Protein AF-A0A7W9JKR6-F1 (afdb_monomer)

Sequence (180 aa):
MDTPARLRGEVADRYAALALPSWPDPHADRAPSESEYERVSDPQRYRIVAARARLWAEVLAEAGAAVAEVPLETVTPDGETAPGQTVLVHRALRVDPPAGVDGAAPLWLVESLTPAGPETLPLLHLSAGRVEDLRARFPFCGCDACDDGSDRLLDELDDAITRVIADTESTAHRLWFGER

InterPro domains:
  IPR045773 Protein of unknown function DUF6226 [PF19736] (17-167)

Mean predicted aligned error: 5.89 Å

Secondary structure (DSSP, 8-state):
--HHHHHHHHHHHHHHHTT------TTTTSPPPHHHHT--S-GGGGHHHHHHHHHHHHHHHHTT-EEEE---SEE--BSTTS-S--EEEEEEEEEEPPTT--SPPPEEEEEEEEEETTEEEEEEEEEESSTTBEEEEESS--SGGG---HHHHHHHHHHHHHHHHH--TTTS---TT---

Foldseek 3Di:
DDPLVVLLVQLVVVLVVVVQDWDAFPAPPHADDPVQLVAQPCLPSLVSLVVSVVSSLVSQVVVAWDKDKDPDQWEQADDDLDHGDIFGFPTKMWTHFHPPDPQAWIWIWTWGWDDHDVGTHIKTFIATRDPNRTQDMPPSGNTRSSGRIDVVRSVVSSVSVSCNQCDRPDPDDDRSDRDD

pLDDT: mean 88.29, std 15.68, range [31.56, 98.75]

Structure (mmCIF, N/CA/C/O backbone):
data_AF-A0A7W9JKR6-F1
#
_entry.id   AF-A0A7W9JKR6-F1
#
loop_
_atom_site.group_PDB
_atom_site.id
_atom_site.type_symbol
_atom_site.label_atom_id
_atom_site.label_alt_id
_atom_site.label_comp_id
_atom_site.label_asym_id
_atom_site.label_entity_id
_atom_site.label_seq_id
_atom_site.pdbx_PDB_ins_code
_atom_site.Cartn_x
_atom_site.Cartn_y
_atom_site.Cartn_z
_atom_site.occupancy
_atom_site.B_iso_or_equiv
_atom_site.auth_seq_id
_atom_site.auth_comp_id
_atom_site.auth_asym_id
_atom_site.auth_atom_id
_atom_site.pdbx_PDB_model_num
ATOM 1 N N . MET A 1 1 ? -10.275 -21.469 10.334 1.00 47.56 1 MET A N 1
ATOM 2 C CA . MET A 1 1 ? -9.410 -20.760 9.370 1.00 47.56 1 MET A CA 1
ATOM 3 C C . MET A 1 1 ? -8.961 -19.506 10.081 1.00 47.56 1 MET A C 1
ATOM 5 O O . MET A 1 1 ? -9.832 -18.796 10.567 1.00 47.56 1 MET A O 1
ATOM 9 N N . ASP A 1 2 ? -7.655 -19.336 10.264 1.00 60.97 2 ASP A N 1
ATOM 10 C CA . ASP A 1 2 ? -7.101 -18.256 11.084 1.00 60.97 2 ASP A CA 1
ATOM 11 C C . ASP A 1 2 ? -7.501 -16.881 10.520 1.00 60.97 2 ASP A C 1
ATOM 13 O O . ASP A 1 2 ? -7.575 -16.705 9.297 1.00 60.97 2 ASP A O 1
ATOM 17 N N . THR A 1 3 ? -7.818 -15.923 11.393 1.00 80.31 3 THR A N 1
ATOM 18 C CA . THR A 1 3 ? -8.375 -14.623 10.990 1.00 80.31 3 THR A CA 1
ATOM 19 C C . THR A 1 3 ? -7.470 -13.865 10.011 1.00 80.31 3 THR A C 1
ATOM 21 O O . THR A 1 3 ? -8.001 -13.367 9.016 1.00 80.31 3 THR A O 1
ATOM 24 N N . PRO A 1 4 ? -6.132 -13.827 10.182 1.00 82.69 4 PRO A N 1
ATOM 25 C CA . PRO A 1 4 ? -5.241 -13.177 9.223 1.00 82.69 4 PRO A CA 1
ATOM 26 C C . PRO A 1 4 ? -5.283 -13.804 7.824 1.00 82.69 4 PRO A C 1
ATOM 28 O O . PRO A 1 4 ? -5.323 -13.085 6.829 1.00 82.69 4 PRO A O 1
ATOM 31 N N . ALA A 1 5 ? -5.372 -15.136 7.729 1.00 86.62 5 ALA A N 1
ATOM 32 C CA . ALA A 1 5 ? -5.473 -15.827 6.442 1.00 86.62 5 ALA A CA 1
ATOM 33 C C . ALA A 1 5 ? -6.781 -15.488 5.709 1.00 86.62 5 ALA A C 1
ATOM 35 O O . ALA A 1 5 ? -6.784 -15.304 4.492 1.00 86.62 5 ALA A O 1
ATOM 36 N N . ARG A 1 6 ? -7.892 -15.349 6.448 1.00 91.75 6 ARG A N 1
ATOM 37 C CA . ARG A 1 6 ? -9.174 -14.903 5.881 1.00 91.75 6 ARG A CA 1
ATOM 38 C C . ARG A 1 6 ? -9.087 -13.474 5.340 1.00 91.75 6 ARG A C 1
ATOM 40 O O . ARG A 1 6 ? -9.578 -13.223 4.246 1.00 91.75 6 ARG A O 1
ATOM 47 N N . LEU A 1 7 ? -8.489 -12.552 6.099 1.00 94.75 7 LEU A N 1
ATOM 48 C CA . LEU A 1 7 ? -8.340 -11.153 5.681 1.00 94.75 7 LEU A CA 1
ATOM 49 C C . LEU A 1 7 ? -7.458 -11.045 4.434 1.00 94.75 7 LEU A C 1
ATOM 51 O O . LEU A 1 7 ? -7.841 -10.377 3.481 1.00 94.75 7 LEU A O 1
ATOM 55 N N . ARG A 1 8 ? -6.335 -11.774 4.396 1.00 95.81 8 ARG A N 1
ATOM 56 C CA . ARG A 1 8 ? -5.467 -11.832 3.213 1.00 95.81 8 ARG A CA 1
ATOM 57 C C . ARG A 1 8 ? -6.202 -12.355 1.979 1.00 95.81 8 ARG A C 1
ATOM 59 O O . ARG A 1 8 ? -6.040 -11.787 0.905 1.00 95.81 8 ARG A O 1
ATOM 66 N N . GLY A 1 9 ? -7.019 -13.400 2.130 1.00 96.81 9 GLY A N 1
ATOM 67 C CA . GLY A 1 9 ? -7.849 -13.926 1.040 1.00 96.81 9 GLY A CA 1
ATOM 68 C C . GLY A 1 9 ? -8.820 -12.882 0.484 1.00 96.81 9 GLY A C 1
ATOM 69 O O . GLY A 1 9 ? -8.866 -12.670 -0.721 1.00 96.81 9 GLY A O 1
ATOM 70 N N . GLU A 1 10 ? -9.515 -12.153 1.359 1.00 97.81 10 GLU A N 1
ATOM 71 C CA . GLU A 1 10 ? -10.427 -11.075 0.950 1.00 97.81 10 GLU A CA 1
ATOM 72 C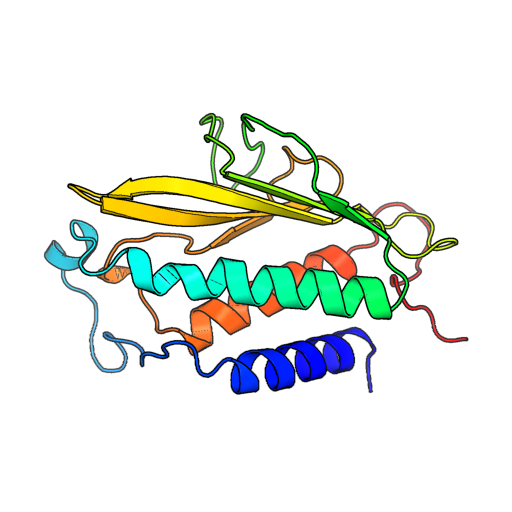 C . GLU A 1 10 ? -9.693 -9.951 0.196 1.00 97.81 10 GLU A C 1
ATOM 74 O O . GLU A 1 10 ? -10.154 -9.486 -0.847 1.00 97.81 10 GLU A O 1
ATOM 79 N N . VAL A 1 11 ? -8.522 -9.529 0.688 1.00 98.50 11 VAL A N 1
ATOM 80 C CA . VAL A 1 11 ? -7.690 -8.538 -0.012 1.00 98.50 11 VAL A CA 1
ATOM 81 C C . VAL A 1 11 ? -7.249 -9.077 -1.377 1.00 98.50 11 VAL A C 1
ATOM 83 O O . VAL A 1 11 ? -7.269 -8.333 -2.359 1.00 98.50 11 VAL A O 1
ATOM 86 N N . ALA A 1 12 ? -6.889 -10.363 -1.464 1.00 98.00 12 ALA A N 1
ATOM 87 C CA . ALA A 1 12 ? -6.514 -11.014 -2.714 1.00 98.00 12 ALA A CA 1
ATOM 88 C C . ALA A 1 12 ? -7.632 -10.977 -3.756 1.00 98.00 12 ALA A C 1
ATOM 90 O O . ALA A 1 12 ? -7.390 -10.529 -4.879 1.00 98.00 12 ALA A O 1
ATOM 91 N N . ASP A 1 13 ? -8.845 -11.351 -3.361 1.00 98.19 13 ASP A N 1
ATOM 92 C CA . ASP A 1 13 ? -10.010 -11.368 -4.241 1.00 98.19 13 ASP A CA 1
ATOM 93 C C . ASP A 1 13 ? -10.365 -9.956 -4.735 1.00 98.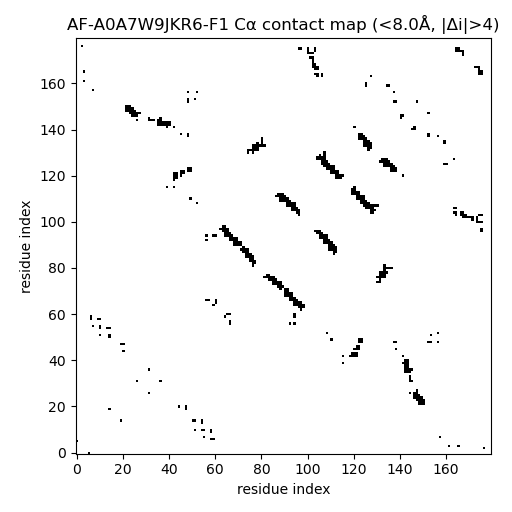19 13 ASP A C 1
ATOM 95 O O . ASP A 1 13 ? -10.575 -9.739 -5.933 1.00 98.19 13 ASP A O 1
ATOM 99 N N . ARG A 1 14 ? -10.354 -8.958 -3.839 1.00 98.50 14 ARG A N 1
ATOM 100 C CA . ARG A 1 14 ? -10.619 -7.555 -4.209 1.00 98.50 14 ARG A CA 1
ATOM 101 C C . ARG A 1 14 ? -9.562 -6.988 -5.137 1.00 98.50 14 ARG A C 1
ATOM 103 O O . ARG A 1 14 ? -9.889 -6.303 -6.102 1.00 98.50 14 ARG A O 1
ATOM 110 N N . TYR A 1 15 ? -8.295 -7.268 -4.860 1.00 98.38 15 TYR A N 1
ATOM 111 C CA . TYR A 1 15 ? -7.196 -6.791 -5.685 1.00 98.38 15 TYR A CA 1
ATOM 112 C C . TYR A 1 15 ? -7.235 -7.412 -7.085 1.00 98.38 15 TYR A C 1
ATOM 114 O O . TYR A 1 15 ? -7.047 -6.699 -8.069 1.00 98.38 15 TYR A O 1
ATOM 122 N N . ALA A 1 16 ? -7.540 -8.710 -7.192 1.00 97.44 16 ALA A N 1
ATOM 123 C CA . ALA A 1 16 ? -7.709 -9.378 -8.480 1.00 97.44 16 ALA A CA 1
ATOM 124 C C . ALA A 1 16 ? -8.812 -8.712 -9.324 1.00 97.44 16 ALA A C 1
ATOM 126 O O . ALA A 1 16 ? -8.650 -8.538 -10.533 1.00 97.44 16 ALA A O 1
ATOM 127 N N . ALA A 1 17 ? -9.897 -8.256 -8.688 1.00 97.75 17 ALA A N 1
ATOM 128 C CA . ALA A 1 17 ? -10.981 -7.540 -9.360 1.00 97.75 17 ALA A CA 1
ATOM 129 C C . ALA A 1 17 ? -10.577 -6.157 -9.913 1.00 97.75 17 ALA A C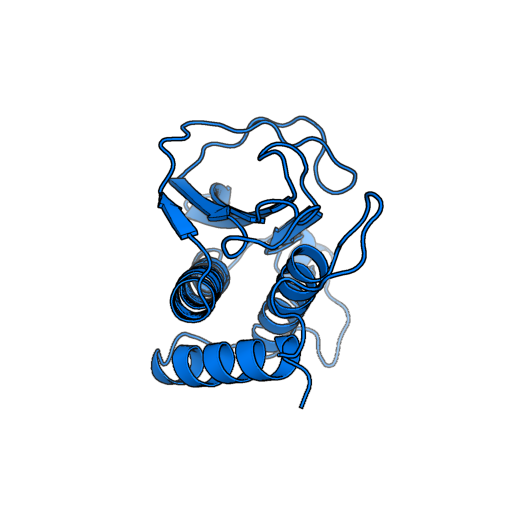 1
ATOM 131 O O . ALA A 1 17 ? -11.235 -5.660 -10.827 1.00 97.75 17 ALA A O 1
ATOM 132 N N . LEU A 1 18 ? -9.497 -5.542 -9.410 1.00 97.00 18 LEU A N 1
ATOM 133 C CA . LEU A 1 18 ? -8.988 -4.270 -9.937 1.00 97.00 18 LEU A CA 1
ATOM 134 C C . LEU A 1 18 ? -8.282 -4.420 -11.292 1.00 97.00 18 LEU A C 1
ATOM 136 O O . LEU A 1 18 ? -8.067 -3.412 -11.964 1.00 97.00 18 LEU A O 1
ATOM 140 N N . ALA A 1 19 ? -7.910 -5.647 -11.683 1.00 95.31 19 ALA A N 1
ATOM 141 C CA . ALA A 1 19 ? -7.198 -5.943 -12.929 1.00 95.31 19 ALA A CA 1
ATOM 142 C C . ALA A 1 19 ? -5.964 -5.039 -13.157 1.00 95.31 19 ALA A C 1
ATOM 144 O O . ALA A 1 19 ? -5.700 -4.581 -14.271 1.00 95.31 19 ALA A O 1
ATOM 145 N N . LEU A 1 20 ? -5.225 -4.753 -12.078 1.00 96.19 20 LEU A N 1
ATOM 146 C CA . LEU A 1 20 ? -3.985 -3.982 -12.137 1.00 96.19 20 LEU A CA 1
ATOM 147 C C . LEU A 1 20 ? -2.861 -4.786 -12.814 1.00 96.19 20 LEU A C 1
ATOM 149 O O . LEU A 1 20 ? -2.933 -6.016 -12.861 1.00 96.19 20 LEU A O 1
ATOM 153 N N . PRO A 1 21 ? -1.813 -4.112 -13.329 1.00 94.25 21 PRO A N 1
ATOM 154 C CA . PRO A 1 21 ? -0.678 -4.791 -13.940 1.00 94.25 21 PRO A CA 1
ATOM 155 C C . PRO A 1 21 ? -0.054 -5.849 -13.023 1.00 94.25 21 PRO A C 1
ATOM 157 O O . PRO A 1 21 ? 0.103 -5.636 -11.822 1.00 94.25 21 PRO A O 1
ATOM 160 N N . SER A 1 22 ? 0.341 -6.963 -13.630 1.00 96.00 22 SER A N 1
ATOM 161 C CA . SER A 1 22 ? 1.121 -8.043 -13.028 1.00 96.00 22 SER A CA 1
ATOM 162 C C . SER A 1 22 ? 2.256 -8.389 -13.988 1.00 96.00 22 SER A C 1
ATOM 164 O O . SER A 1 22 ? 2.093 -8.284 -15.210 1.00 96.00 22 SER A O 1
ATOM 166 N N . TRP A 1 23 ? 3.418 -8.741 -13.446 1.00 97.50 23 TRP A N 1
ATOM 167 C CA . TRP A 1 23 ? 4.586 -9.132 -14.228 1.00 97.50 23 TR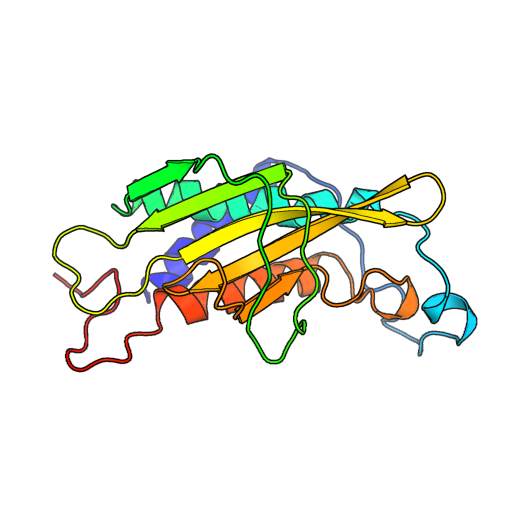P A CA 1
ATOM 168 C C . TRP A 1 23 ? 5.324 -10.289 -13.547 1.00 97.50 23 TRP A C 1
ATOM 170 O O . TRP A 1 23 ? 5.406 -10.321 -12.315 1.00 97.50 23 TRP A O 1
ATOM 180 N N . PRO A 1 24 ? 5.857 -11.241 -14.333 1.00 97.44 24 PRO A N 1
ATOM 181 C CA . PRO A 1 24 ? 6.662 -12.326 -13.792 1.00 97.44 24 PRO A CA 1
ATOM 182 C C . PRO A 1 24 ? 8.012 -11.800 -13.302 1.00 97.44 24 PRO A C 1
ATOM 184 O O . PRO A 1 24 ? 8.451 -10.728 -13.716 1.00 97.44 24 PRO A O 1
ATOM 187 N N . ASP A 1 25 ? 8.690 -12.605 -12.490 1.00 96.81 25 ASP A N 1
ATOM 188 C CA . ASP A 1 25 ? 10.091 -12.397 -12.130 1.00 96.81 25 ASP A CA 1
ATOM 189 C C . ASP A 1 25 ? 10.970 -12.287 -13.405 1.00 96.81 25 ASP A C 1
ATOM 191 O O . ASP A 1 25 ? 11.107 -13.274 -14.143 1.00 96.81 25 ASP A O 1
ATOM 195 N N . PRO A 1 26 ? 11.580 -11.117 -13.696 1.00 95.69 26 PRO A N 1
ATOM 196 C CA . PRO A 1 26 ? 12.477 -10.927 -14.844 1.00 95.69 26 PRO A CA 1
ATOM 197 C C . PRO A 1 26 ? 13.777 -11.747 -14.773 1.00 95.69 26 PRO A C 1
ATOM 199 O O . PRO A 1 26 ? 14.537 -11.813 -15.753 1.00 95.69 26 PRO A O 1
ATOM 202 N N . HIS A 1 27 ? 14.046 -12.333 -13.609 1.00 95.69 27 HIS A N 1
ATOM 203 C CA . HIS A 1 27 ? 15.251 -13.057 -13.235 1.00 95.69 27 HIS A CA 1
ATOM 204 C C . HIS A 1 27 ? 14.972 -14.526 -12.878 1.00 95.69 27 HIS A C 1
ATOM 206 O O . HIS A 1 27 ? 15.878 -15.219 -12.422 1.00 95.69 27 HIS A O 1
ATOM 212 N N . ALA A 1 28 ? 13.779 -15.054 -13.183 1.00 94.19 28 ALA A N 1
ATOM 213 C CA . ALA A 1 28 ? 13.397 -16.433 -12.847 1.00 94.19 28 ALA A CA 1
ATOM 214 C C . ALA A 1 28 ? 14.431 -17.496 -13.281 1.00 94.19 28 ALA A C 1
ATOM 216 O O . ALA A 1 28 ? 14.669 -18.473 -12.571 1.00 94.19 28 ALA A O 1
ATOM 217 N N . ASP A 1 29 ? 15.078 -17.279 -14.432 1.00 96.25 29 ASP A N 1
ATOM 218 C CA . ASP A 1 29 ? 16.033 -18.216 -15.037 1.00 96.25 29 ASP A CA 1
ATOM 219 C C . ASP A 1 29 ? 17.488 -17.710 -15.034 1.00 96.25 29 ASP A C 1
ATOM 221 O O . ASP A 1 29 ? 18.373 -18.336 -15.628 1.00 96.25 29 ASP A O 1
ATOM 225 N N . ARG A 1 30 ? 17.768 -16.547 -14.428 1.00 96.00 30 ARG A N 1
ATOM 226 C CA . ARG A 1 30 ? 19.098 -15.918 -14.494 1.00 96.00 30 ARG A CA 1
ATOM 227 C C . ARG A 1 30 ? 19.371 -14.993 -13.317 1.00 96.00 30 ARG A C 1
ATOM 229 O O . ARG A 1 30 ? 18.478 -14.347 -12.800 1.00 96.00 30 ARG A O 1
ATOM 236 N N . ALA A 1 31 ? 20.643 -14.801 -12.994 1.00 95.50 31 ALA A N 1
ATOM 237 C CA . ALA A 1 31 ? 21.021 -13.697 -12.122 1.00 95.50 31 ALA A CA 1
ATOM 238 C C . ALA A 1 31 ? 20.831 -12.332 -12.829 1.00 95.50 31 ALA A C 1
ATOM 240 O O . ALA A 1 31 ? 20.977 -12.246 -14.062 1.00 95.50 31 ALA A O 1
ATOM 241 N N . PRO A 1 32 ? 20.542 -11.259 -12.072 1.00 96.12 32 PRO A N 1
ATOM 242 C CA . PRO A 1 32 ? 20.630 -9.901 -12.586 1.00 96.12 32 PRO A CA 1
ATOM 243 C C . PRO A 1 32 ? 22.080 -9.541 -12.939 1.00 96.12 32 PRO A C 1
ATOM 245 O O . PRO A 1 32 ? 23.043 -10.069 -12.382 1.00 96.12 32 PRO A O 1
ATOM 248 N N . SER A 1 33 ? 22.232 -8.633 -13.893 1.00 96.06 33 SER A N 1
ATOM 249 C CA . SER A 1 33 ? 23.508 -8.035 -14.284 1.00 96.06 33 SER A CA 1
ATOM 250 C C . SER A 1 33 ? 23.805 -6.772 -13.474 1.00 96.06 33 SER A C 1
ATOM 252 O O . SER A 1 33 ? 22.894 -6.105 -12.992 1.00 96.06 33 SER A O 1
ATOM 254 N N . GLU A 1 34 ? 25.078 -6.373 -13.412 1.00 96.31 34 GLU A N 1
ATOM 255 C CA . GLU A 1 34 ? 25.495 -5.127 -12.743 1.00 96.31 34 GLU A CA 1
ATOM 256 C C . GLU A 1 34 ? 24.745 -3.895 -13.274 1.00 96.31 34 GLU A C 1
ATOM 258 O O . GLU A 1 34 ? 24.273 -3.065 -12.504 1.00 96.31 34 GLU A O 1
ATOM 263 N N . SER A 1 35 ? 24.530 -3.807 -14.592 1.00 95.12 35 SER A N 1
ATOM 264 C CA . SER A 1 35 ? 23.803 -2.677 -15.190 1.00 95.12 35 SER A CA 1
ATOM 265 C C . SER A 1 35 ? 22.337 -2.575 -14.756 1.00 95.12 35 SER A C 1
ATOM 267 O O . SER A 1 35 ? 21.745 -1.502 -14.848 1.00 95.12 35 SER A O 1
ATOM 269 N N . GLU A 1 36 ? 21.734 -3.673 -14.295 1.00 96.19 36 GLU A N 1
ATOM 270 C CA . GLU A 1 36 ? 20.352 -3.677 -13.802 1.00 96.19 36 GLU A CA 1
ATOM 271 C C . GLU A 1 36 ? 20.256 -3.111 -12.376 1.00 96.19 36 GLU A C 1
ATOM 273 O O . GLU A 1 36 ? 19.206 -2.592 -12.003 1.00 96.19 36 GLU A O 1
ATOM 278 N N . TYR A 1 37 ? 21.346 -3.114 -11.598 1.00 94.00 37 TYR A N 1
ATOM 279 C CA . TYR A 1 37 ? 21.377 -2.462 -10.282 1.00 94.00 37 TYR A CA 1
ATOM 280 C C . TYR A 1 37 ? 21.362 -0.932 -10.373 1.00 94.00 37 TYR A C 1
ATOM 282 O O . TYR A 1 37 ? 20.935 -0.261 -9.434 1.00 94.00 37 TYR A O 1
ATOM 290 N N . GLU A 1 38 ? 21.790 -0.373 -11.504 1.00 92.75 38 GLU A N 1
ATOM 291 C CA . GLU A 1 38 ? 21.912 1.074 -11.717 1.00 92.75 38 GLU A CA 1
ATOM 292 C C . GLU A 1 38 ? 20.695 1.693 -12.419 1.00 92.75 38 GLU A C 1
ATOM 294 O O . GLU A 1 38 ? 20.649 2.905 -12.645 1.00 92.75 38 GLU A O 1
ATOM 299 N N . ARG A 1 39 ? 19.701 0.877 -12.787 1.00 93.62 39 ARG A N 1
ATOM 300 C CA . ARG A 1 39 ? 18.575 1.295 -13.625 1.00 93.62 39 ARG A CA 1
ATOM 301 C C . ARG A 1 39 ? 17.238 1.083 -12.930 1.00 93.62 39 ARG A C 1
ATOM 303 O O . ARG A 1 39 ? 17.054 0.125 -12.190 1.00 93.62 39 ARG A O 1
ATOM 310 N N . VAL A 1 40 ? 16.304 1.984 -13.221 1.00 95.19 40 VAL A N 1
ATOM 311 C CA . VAL A 1 40 ? 14.885 1.885 -12.864 1.00 95.19 40 VAL A CA 1
ATOM 312 C C . VAL A 1 40 ? 14.093 2.137 -14.146 1.00 95.19 40 VAL A C 1
ATOM 314 O O . VAL A 1 40 ? 13.939 3.288 -14.552 1.00 95.19 40 VAL A O 1
ATOM 317 N N . SER A 1 41 ? 13.679 1.076 -14.839 1.00 92.75 41 SER A N 1
ATOM 318 C CA . SER A 1 41 ? 13.120 1.191 -16.198 1.00 92.75 41 SER A CA 1
ATOM 319 C C . SER A 1 41 ? 11.640 1.565 -16.230 1.00 92.75 41 SER A C 1
ATOM 321 O O . SER A 1 41 ? 11.211 2.286 -17.126 1.00 92.75 41 SER A O 1
ATOM 323 N N . ASP A 1 42 ? 10.864 1.078 -15.265 1.00 94.50 42 ASP A N 1
ATOM 324 C CA . ASP A 1 42 ? 9.436 1.373 -15.130 1.00 94.50 42 ASP A CA 1
ATOM 325 C C . ASP A 1 42 ? 9.111 1.576 -13.645 1.00 94.50 42 ASP A C 1
ATOM 327 O O . ASP A 1 42 ? 8.655 0.653 -12.966 1.00 94.50 42 ASP A O 1
ATOM 331 N N . PRO A 1 43 ? 9.392 2.766 -13.084 1.00 95.38 43 PRO A N 1
ATOM 332 C CA . PRO A 1 43 ? 9.119 3.019 -11.675 1.00 95.38 43 PRO A CA 1
ATOM 333 C C . PRO A 1 43 ? 7.616 3.006 -11.362 1.00 95.38 43 PRO A C 1
ATOM 335 O O . PRO A 1 43 ? 7.225 2.733 -10.227 1.00 95.38 43 PRO A O 1
ATOM 338 N N . GLN A 1 44 ? 6.747 3.280 -12.339 1.00 95.50 44 GLN A N 1
ATOM 339 C CA . GLN A 1 44 ? 5.316 3.445 -12.084 1.00 95.50 44 GLN A CA 1
ATOM 340 C C . GLN A 1 44 ? 4.563 2.144 -11.851 1.00 95.50 44 GLN A C 1
ATOM 342 O O . GLN A 1 44 ? 3.502 2.176 -11.218 1.00 95.50 44 GLN A O 1
ATOM 347 N N . ARG A 1 45 ? 5.089 1.002 -12.299 1.00 95.62 45 ARG A N 1
ATOM 348 C CA . ARG A 1 45 ? 4.480 -0.303 -12.003 1.00 95.62 45 ARG A CA 1
ATOM 349 C C . ARG A 1 45 ? 4.333 -0.565 -10.502 1.00 95.62 45 ARG A C 1
ATOM 351 O O . ARG A 1 45 ? 3.362 -1.188 -10.090 1.00 95.62 45 ARG A O 1
ATOM 358 N N . TYR A 1 46 ? 5.205 0.005 -9.664 1.00 96.81 46 TYR A N 1
ATOM 359 C CA . TYR A 1 46 ? 5.157 -0.153 -8.206 1.00 96.81 46 TYR A CA 1
ATOM 360 C C . TYR A 1 46 ? 3.962 0.547 -7.531 1.00 96.81 46 TYR A C 1
ATOM 362 O O . TYR A 1 46 ? 3.727 0.346 -6.340 1.00 96.81 46 TYR A O 1
ATOM 370 N N . ARG A 1 47 ? 3.124 1.294 -8.272 1.00 96.88 47 ARG A N 1
ATOM 371 C CA . ARG A 1 47 ? 1.843 1.819 -7.751 1.00 96.88 47 ARG A CA 1
ATOM 372 C C . ARG A 1 47 ? 0.902 0.723 -7.243 1.00 96.88 47 ARG A C 1
ATOM 374 O O . ARG A 1 47 ? 0.037 1.016 -6.417 1.00 96.88 47 ARG A O 1
ATOM 381 N N . ILE A 1 48 ? 1.081 -0.522 -7.692 1.00 98.25 48 ILE A N 1
ATOM 382 C CA . ILE A 1 48 ? 0.306 -1.670 -7.211 1.00 98.25 48 ILE A CA 1
ATOM 383 C C . ILE A 1 48 ? 0.411 -1.884 -5.698 1.00 98.25 48 ILE A C 1
ATOM 385 O O . ILE A 1 48 ? -0.561 -2.291 -5.066 1.00 98.25 48 ILE A O 1
ATOM 389 N N . VAL A 1 49 ? 1.555 -1.534 -5.106 1.00 98.38 49 VAL A N 1
ATOM 390 C CA . VAL A 1 49 ? 1.825 -1.677 -3.672 1.00 98.38 49 VAL A CA 1
ATOM 391 C C . VAL A 1 49 ? 0.876 -0.794 -2.864 1.00 98.38 49 VAL A C 1
ATOM 393 O O . VAL A 1 49 ? 0.206 -1.264 -1.948 1.00 98.38 49 VAL A O 1
ATOM 396 N N . ALA A 1 50 ? 0.759 0.483 -3.242 1.00 98.06 50 ALA A N 1
ATOM 397 C CA . ALA A 1 50 ? -0.159 1.414 -2.593 1.00 98.06 50 ALA A CA 1
ATOM 398 C C . ALA A 1 50 ? -1.623 0.983 -2.780 1.00 98.06 50 ALA A C 1
ATOM 400 O O . ALA A 1 50 ? -2.414 1.055 -1.842 1.00 98.06 50 ALA A O 1
ATOM 401 N N . ALA A 1 51 ? -1.989 0.485 -3.966 1.00 98.50 51 ALA A N 1
ATOM 402 C CA . ALA A 1 51 ? -3.336 -0.028 -4.213 1.00 98.50 51 ALA A CA 1
ATOM 403 C C . ALA A 1 51 ? -3.676 -1.223 -3.304 1.00 98.50 51 ALA A C 1
ATOM 405 O O . ALA A 1 51 ? -4.733 -1.234 -2.673 1.00 98.50 51 ALA A O 1
ATOM 406 N N . ARG A 1 52 ? -2.761 -2.192 -3.174 1.00 98.75 52 ARG A N 1
ATOM 407 C CA . ARG A 1 52 ? -2.914 -3.352 -2.284 1.00 98.75 52 ARG A CA 1
ATOM 408 C C . ARG A 1 52 ? -3.007 -2.942 -0.814 1.00 98.75 52 ARG A C 1
ATOM 410 O O . ARG A 1 52 ? -3.867 -3.436 -0.093 1.00 98.75 52 ARG A O 1
ATOM 417 N N . ALA A 1 53 ? -2.166 -2.009 -0.376 1.00 98.75 53 ALA A N 1
ATOM 418 C CA . ALA A 1 53 ? -2.168 -1.513 0.997 1.00 98.75 53 ALA A CA 1
ATOM 419 C C . ALA A 1 53 ? -3.468 -0.785 1.373 1.00 98.75 53 ALA A C 1
ATOM 421 O O . ALA A 1 53 ? -3.976 -0.946 2.480 1.00 98.75 53 ALA A O 1
ATOM 422 N N . ARG A 1 54 ? -4.053 -0.020 0.447 1.00 98.69 54 ARG A N 1
ATOM 423 C CA . ARG A 1 54 ? -5.358 0.622 0.669 1.00 98.69 54 ARG A CA 1
ATOM 424 C C . ARG A 1 54 ? -6.478 -0.407 0.823 1.00 98.69 54 ARG A C 1
ATOM 426 O O . ARG A 1 54 ? -7.287 -0.264 1.732 1.00 98.69 54 ARG A O 1
ATOM 433 N N . LEU A 1 55 ? -6.471 -1.478 0.024 1.00 98.69 55 LEU A N 1
ATOM 434 C CA . LEU A 1 55 ? -7.418 -2.587 0.196 1.00 98.69 55 LEU A CA 1
ATOM 435 C C . LEU A 1 55 ? -7.263 -3.276 1.557 1.00 98.69 55 LEU A C 1
ATOM 437 O O . LEU A 1 55 ? -8.264 -3.627 2.175 1.00 98.69 55 LEU A O 1
ATOM 441 N N . TRP A 1 56 ? -6.035 -3.420 2.062 1.00 98.62 56 TRP A N 1
ATOM 442 C CA . TRP A 1 56 ? -5.817 -3.864 3.440 1.00 98.62 56 TRP A CA 1
ATOM 443 C C . TRP A 1 56 ? -6.472 -2.933 4.458 1.00 98.62 56 TRP A C 1
ATOM 445 O O . TRP A 1 56 ? -7.156 -3.416 5.356 1.00 98.62 56 TRP A O 1
ATOM 455 N N . ALA A 1 57 ? -6.302 -1.615 4.321 1.00 98.50 57 ALA A N 1
ATOM 456 C CA . ALA A 1 57 ? -6.945 -0.655 5.216 1.00 98.50 57 ALA A CA 1
ATOM 457 C C . ALA A 1 57 ? -8.479 -0.780 5.175 1.00 98.50 57 ALA A C 1
ATOM 459 O O . ALA A 1 57 ? -9.113 -0.820 6.225 1.00 98.50 57 ALA A O 1
ATOM 460 N N . GLU A 1 58 ? -9.073 -0.917 3.988 1.00 98.56 58 GLU A N 1
ATOM 461 C CA . GLU A 1 58 ? -10.518 -1.125 3.818 1.00 98.56 58 GLU A CA 1
ATOM 462 C C . GLU A 1 58 ? -11.001 -2.424 4.481 1.00 98.56 58 GLU A C 1
ATOM 464 O O . GLU A 1 58 ? -11.940 -2.407 5.276 1.00 98.56 58 GLU A O 1
ATOM 469 N N . VAL A 1 59 ? -10.327 -3.547 4.219 1.00 98.00 59 VAL A N 1
ATOM 470 C CA . VAL A 1 59 ? -10.678 -4.856 4.794 1.00 98.00 59 VAL A CA 1
ATOM 471 C C . VAL A 1 59 ? -10.510 -4.866 6.317 1.00 98.00 59 VAL A C 1
ATOM 473 O O . VAL A 1 59 ? -11.336 -5.439 7.030 1.00 98.00 59 VAL A O 1
ATOM 476 N N . LEU A 1 60 ? -9.477 -4.205 6.845 1.00 96.19 60 LEU A N 1
ATOM 477 C CA . LEU A 1 60 ? -9.294 -4.041 8.289 1.00 96.19 60 LEU A CA 1
ATOM 478 C C . LEU A 1 60 ? -10.383 -3.150 8.894 1.00 96.19 60 LEU A C 1
ATOM 480 O O . LEU A 1 60 ? -10.890 -3.474 9.970 1.00 96.19 60 LEU A O 1
ATOM 484 N N . ALA A 1 61 ? -10.786 -2.077 8.207 1.00 96.88 61 ALA A N 1
ATOM 485 C CA . ALA A 1 61 ? -11.881 -1.217 8.649 1.00 96.88 61 ALA A CA 1
ATOM 486 C C . ALA A 1 61 ? -13.196 -1.998 8.768 1.00 96.88 61 ALA A C 1
ATOM 488 O O . ALA A 1 61 ? -13.887 -1.921 9.783 1.00 96.88 61 ALA A O 1
ATOM 489 N N . GLU A 1 62 ? -13.511 -2.821 7.768 1.00 95.94 62 GLU A N 1
ATOM 490 C CA . GLU A 1 62 ? -14.681 -3.704 7.786 1.00 95.94 62 GLU A CA 1
ATOM 491 C C . GLU A 1 62 ? -14.602 -4.781 8.872 1.00 95.94 62 GLU A C 1
ATOM 493 O O . GLU A 1 62 ? -15.627 -5.209 9.406 1.00 95.94 62 GLU A O 1
ATOM 498 N N . ALA A 1 63 ? -13.390 -5.200 9.239 1.00 93.00 63 ALA A N 1
ATOM 499 C CA . ALA A 1 63 ? -13.160 -6.091 10.368 1.00 93.00 63 ALA A CA 1
ATOM 500 C C . ALA A 1 63 ? -13.277 -5.380 11.734 1.00 93.00 63 ALA A C 1
ATOM 502 O O . ALA A 1 63 ? -13.303 -6.053 12.763 1.00 93.00 63 ALA A O 1
ATOM 503 N N . GLY A 1 64 ? -13.406 -4.049 11.762 1.00 92.94 64 GLY A N 1
ATOM 504 C CA . GLY A 1 64 ? -13.639 -3.250 12.967 1.00 92.94 64 GLY A CA 1
ATOM 505 C C . GLY A 1 64 ? -12.467 -2.369 13.399 1.00 92.94 64 GLY A C 1
ATOM 506 O O . GLY A 1 64 ? -12.561 -1.738 14.451 1.00 92.94 64 GLY A O 1
ATOM 507 N N . ALA A 1 65 ? -11.380 -2.318 12.623 1.00 94.88 65 ALA A N 1
ATOM 508 C CA . ALA A 1 65 ? -10.307 -1.348 12.829 1.00 94.88 65 ALA A CA 1
ATOM 509 C C . ALA A 1 65 ? -10.798 0.077 12.517 1.00 94.88 65 ALA A C 1
ATOM 511 O O . ALA A 1 65 ? -11.686 0.278 11.687 1.00 94.88 65 ALA A O 1
ATOM 512 N N . ALA A 1 66 ? -10.207 1.085 13.152 1.00 96.62 66 ALA A N 1
ATOM 513 C CA . ALA A 1 66 ? -10.470 2.476 12.795 1.00 96.62 66 ALA A CA 1
ATOM 514 C C . ALA A 1 66 ? -9.400 2.958 11.813 1.00 96.62 66 ALA A C 1
ATOM 516 O O . ALA A 1 66 ? -8.211 2.885 12.104 1.00 96.62 66 ALA A O 1
ATOM 517 N N . VAL A 1 67 ? -9.819 3.462 10.651 1.00 98.19 67 VAL A N 1
ATOM 518 C CA . VAL A 1 67 ? -8.904 3.978 9.625 1.00 98.19 67 VAL A CA 1
ATOM 519 C C . VAL A 1 67 ? -9.080 5.480 9.489 1.00 98.19 67 VAL A C 1
ATOM 521 O O . VAL A 1 67 ? -10.195 5.965 9.300 1.00 98.19 67 VAL A O 1
ATOM 524 N N . ALA A 1 68 ? -7.972 6.211 9.552 1.00 98.19 68 ALA A N 1
ATOM 525 C CA . ALA A 1 68 ? -7.942 7.649 9.340 1.00 98.19 68 ALA A CA 1
ATOM 526 C C . ALA A 1 68 ? -6.811 8.032 8.385 1.00 98.19 68 ALA A C 1
ATOM 528 O O . ALA A 1 68 ? -5.677 7.573 8.526 1.00 98.19 68 ALA A O 1
ATOM 529 N N . GLU A 1 69 ? -7.109 8.920 7.439 1.00 98.12 69 GLU A N 1
ATOM 530 C CA . GLU A 1 69 ? -6.067 9.646 6.720 1.00 98.12 69 GLU A CA 1
ATOM 531 C C . GLU A 1 69 ? -5.510 10.739 7.637 1.00 98.12 69 GLU A C 1
ATOM 533 O O . GLU A 1 69 ? -6.260 11.549 8.187 1.00 98.12 69 GLU A O 1
ATOM 538 N N . VAL A 1 70 ? -4.194 10.735 7.834 1.00 97.81 70 VAL A N 1
ATOM 539 C CA . VAL A 1 70 ? -3.498 11.664 8.726 1.00 97.81 70 VAL A CA 1
ATOM 540 C C . VAL A 1 70 ? -2.734 12.677 7.874 1.00 97.81 70 VAL A C 1
ATOM 542 O O . VAL A 1 70 ? -1.934 12.265 7.032 1.00 97.81 70 VAL A O 1
ATOM 545 N N . PRO A 1 71 ? -2.936 13.995 8.077 1.00 95.06 71 PRO A N 1
ATOM 546 C CA . PRO A 1 71 ? -2.184 15.014 7.360 1.00 95.06 71 PRO A CA 1
ATOM 547 C C . PRO A 1 71 ? -0.742 15.032 7.874 1.00 95.06 71 PRO A C 1
ATOM 549 O O . PRO A 1 71 ? -0.430 15.647 8.893 1.00 95.06 71 PRO A O 1
ATOM 552 N N . LEU A 1 72 ? 0.127 14.317 7.169 1.00 94.19 72 LEU A N 1
ATOM 553 C CA . LEU A 1 72 ? 1.551 14.216 7.443 1.00 94.19 72 LEU A CA 1
ATOM 554 C C . LEU A 1 72 ? 2.303 14.701 6.206 1.00 94.19 72 LEU A C 1
ATOM 556 O O . LEU A 1 72 ? 2.070 14.191 5.115 1.00 94.19 72 LEU A O 1
ATOM 560 N N . GLU A 1 73 ? 3.173 15.695 6.365 1.00 93.94 73 GLU A N 1
ATOM 561 C CA . GLU A 1 73 ? 3.954 16.248 5.247 1.00 93.94 73 GLU A CA 1
ATOM 562 C C . GLU A 1 73 ? 5.270 15.494 5.051 1.00 93.94 73 GLU A C 1
ATOM 564 O O . GLU A 1 73 ? 5.712 15.254 3.925 1.00 93.94 73 GLU A O 1
ATOM 569 N N . THR A 1 74 ? 5.901 15.107 6.158 1.00 93.44 74 THR A N 1
ATOM 570 C CA . THR A 1 74 ? 7.177 14.402 6.169 1.00 93.44 74 THR A CA 1
ATOM 571 C C . THR A 1 7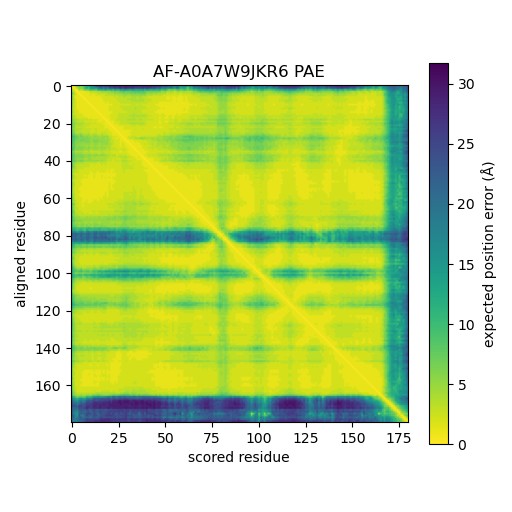4 ? 7.223 13.381 7.293 1.00 93.44 74 THR A C 1
ATOM 573 O O . THR A 1 74 ? 6.546 13.521 8.310 1.00 93.44 74 THR A O 1
ATOM 576 N N . VAL A 1 75 ? 8.049 12.355 7.120 1.00 91.00 75 VAL A N 1
ATOM 577 C CA . VAL A 1 75 ? 8.442 11.453 8.205 1.00 91.00 75 VAL A CA 1
ATOM 578 C C . VAL A 1 75 ? 9.930 11.177 8.096 1.00 91.00 75 VAL A C 1
ATOM 580 O O . VAL A 1 75 ? 10.474 11.103 6.995 1.00 91.00 75 VAL A O 1
ATOM 583 N N . THR A 1 76 ? 10.593 11.039 9.235 1.00 90.06 76 THR A N 1
ATOM 584 C CA . THR A 1 76 ? 11.961 10.532 9.305 1.00 90.06 76 THR A CA 1
ATOM 585 C C . THR A 1 76 ? 11.882 9.137 9.910 1.00 90.06 76 THR A C 1
ATOM 587 O O . THR A 1 76 ? 11.619 9.035 11.106 1.00 90.06 76 THR A O 1
ATOM 590 N N . PRO A 1 77 ? 12.027 8.071 9.105 1.00 83.12 77 PRO A N 1
ATOM 591 C CA . PRO A 1 77 ? 11.973 6.711 9.613 1.00 83.12 77 PRO A CA 1
ATOM 592 C C . PRO A 1 77 ? 13.126 6.415 10.583 1.00 83.12 77 PRO A C 1
ATOM 594 O O . PRO A 1 77 ? 14.295 6.674 10.281 1.00 83.12 77 PRO A O 1
ATOM 597 N N . ASP A 1 78 ? 12.769 5.833 11.722 1.00 80.69 78 ASP A N 1
ATOM 598 C CA . ASP A 1 78 ? 13.636 5.135 12.661 1.00 80.69 78 ASP A CA 1
ATOM 599 C C . ASP A 1 78 ? 13.537 3.627 12.349 1.00 80.69 78 ASP A C 1
ATOM 601 O O . ASP A 1 78 ? 12.438 3.084 12.249 1.00 80.69 78 ASP A O 1
ATOM 605 N N . GLY A 1 79 ? 14.660 2.921 12.192 1.00 63.59 79 GLY A N 1
ATOM 606 C CA . GLY A 1 79 ? 14.633 1.466 11.990 1.00 63.59 79 GLY A CA 1
ATOM 607 C C . GLY A 1 79 ? 15.803 0.911 11.180 1.00 63.59 79 GLY A C 1
ATOM 608 O O . GLY A 1 79 ? 16.605 1.652 10.611 1.00 63.59 79 GLY A O 1
ATOM 609 N N . GLU A 1 80 ? 15.898 -0.419 11.127 1.00 53.28 80 GLU A N 1
ATOM 610 C CA . GLU A 1 80 ? 17.012 -1.148 10.498 1.00 53.28 80 GLU A CA 1
ATOM 611 C C . GLU A 1 80 ? 17.009 -1.062 8.960 1.00 53.28 80 GLU A C 1
ATOM 613 O O . GLU A 1 80 ? 18.058 -1.185 8.331 1.00 53.28 80 GLU A O 1
ATOM 618 N N . THR A 1 81 ? 15.850 -0.814 8.340 1.00 55.06 81 THR A N 1
ATOM 619 C CA . THR A 1 81 ? 15.663 -0.877 6.878 1.00 55.06 81 THR A CA 1
ATOM 620 C C . THR A 1 81 ? 15.775 0.464 6.145 1.00 55.06 81 THR A C 1
ATOM 622 O O . THR A 1 81 ? 15.836 0.470 4.917 1.00 55.06 81 THR A O 1
ATOM 625 N N . ALA A 1 82 ? 15.806 1.602 6.849 1.00 56.97 82 ALA A N 1
ATOM 626 C CA . ALA A 1 82 ? 16.081 2.917 6.258 1.00 56.97 82 ALA A CA 1
ATOM 627 C C . ALA A 1 82 ? 16.518 3.924 7.342 1.00 56.97 82 ALA A C 1
ATOM 629 O O . ALA A 1 82 ? 15.672 4.395 8.099 1.00 56.97 82 ALA A O 1
ATOM 630 N N . PRO A 1 83 ? 17.808 4.291 7.438 1.00 55.94 83 PRO A N 1
ATOM 631 C CA . PRO A 1 83 ? 18.254 5.206 8.481 1.00 55.94 83 PRO A CA 1
ATOM 632 C C . PRO A 1 83 ? 17.977 6.674 8.124 1.00 55.94 83 PRO A C 1
ATOM 634 O O . PRO A 1 83 ? 18.529 7.192 7.153 1.00 55.94 83 PRO A O 1
ATOM 637 N N . GLY A 1 84 ? 17.184 7.365 8.952 1.00 65.44 84 GLY A N 1
ATOM 638 C CA . GLY A 1 84 ? 17.291 8.806 9.237 1.00 65.44 84 GLY A CA 1
ATOM 639 C C . GLY A 1 84 ? 17.044 9.798 8.093 1.00 65.44 84 GLY A C 1
ATOM 640 O O . GLY A 1 84 ? 17.150 11.007 8.305 1.00 65.44 84 GLY A O 1
ATOM 641 N N . GLN A 1 85 ? 16.723 9.333 6.886 1.00 79.12 85 GLN A N 1
ATOM 642 C CA . GLN A 1 85 ? 16.399 10.201 5.761 1.00 79.12 85 GLN A CA 1
ATOM 643 C C . GLN A 1 85 ? 14.932 10.628 5.838 1.00 79.12 85 GLN A C 1
ATOM 645 O O . GLN A 1 85 ? 14.030 9.798 5.756 1.00 79.12 85 GLN A O 1
ATOM 650 N N . THR A 1 86 ? 14.688 11.935 5.928 1.00 86.69 86 THR A N 1
ATOM 651 C CA . THR A 1 86 ? 13.336 12.491 5.831 1.00 86.69 86 THR A CA 1
ATOM 652 C C . THR A 1 86 ? 12.740 12.218 4.450 1.00 86.69 86 THR A C 1
ATOM 654 O O . THR A 1 86 ? 13.333 12.574 3.427 1.00 86.69 86 THR A O 1
ATOM 657 N N . VAL A 1 87 ? 11.554 11.614 4.420 1.00 87.06 87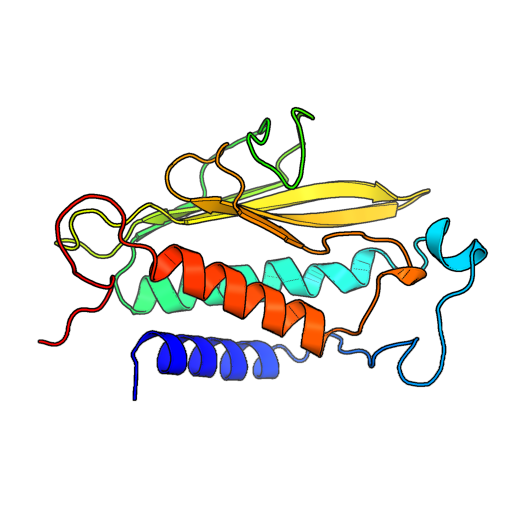 VAL A N 1
ATOM 658 C CA . VAL A 1 87 ? 10.785 11.353 3.199 1.00 87.06 87 VAL A CA 1
ATOM 659 C C . VAL A 1 87 ? 9.601 12.306 3.102 1.00 87.06 87 VAL A C 1
ATOM 661 O O . VAL A 1 87 ? 8.979 12.650 4.109 1.00 87.06 87 VAL A O 1
ATOM 664 N N . LEU A 1 88 ? 9.291 12.731 1.876 1.00 91.62 88 LEU A N 1
ATOM 665 C CA . LEU A 1 88 ? 8.086 13.500 1.580 1.00 91.62 88 LEU A CA 1
ATOM 666 C C . LEU A 1 88 ? 6.895 12.552 1.514 1.00 91.62 88 LEU A C 1
ATOM 668 O O . LEU A 1 88 ? 6.896 11.590 0.741 1.00 91.62 88 LEU A O 1
ATOM 672 N N . VAL A 1 89 ? 5.881 12.837 2.317 1.00 95.06 89 VAL A N 1
ATOM 673 C CA . VAL A 1 89 ? 4.680 12.018 2.401 1.00 95.06 89 VAL A CA 1
ATOM 674 C C . VAL A 1 89 ? 3.673 12.505 1.369 1.00 95.06 89 VAL A C 1
ATOM 676 O O . VAL A 1 89 ? 3.343 13.685 1.288 1.00 95.06 89 VAL A O 1
ATOM 679 N N . HIS A 1 90 ? 3.195 11.573 0.550 1.00 95.38 90 HIS A N 1
ATOM 680 C CA . HIS A 1 90 ? 2.098 11.809 -0.380 1.00 95.38 90 HIS A CA 1
ATOM 681 C C . HIS A 1 90 ? 0.741 11.526 0.273 1.00 95.38 90 HIS A C 1
ATOM 683 O O . HIS A 1 90 ? -0.223 12.252 0.042 1.00 95.38 90 HIS A O 1
ATOM 689 N N . ARG A 1 91 ? 0.673 10.465 1.084 1.00 97.62 91 ARG A N 1
ATOM 690 C CA . ARG A 1 91 ? -0.510 10.049 1.842 1.00 97.62 91 ARG A CA 1
ATOM 691 C C . ARG A 1 91 ? -0.065 9.251 3.059 1.00 97.62 91 ARG A C 1
ATOM 693 O O . ARG A 1 91 ? 0.849 8.441 2.948 1.00 97.62 91 ARG A O 1
ATOM 700 N N . ALA A 1 92 ? -0.745 9.418 4.186 1.00 98.19 92 ALA A N 1
ATOM 701 C CA . ALA A 1 92 ? -0.571 8.554 5.346 1.00 98.19 92 ALA A CA 1
ATOM 702 C C . ALA A 1 92 ? -1.929 8.056 5.835 1.00 98.19 92 ALA A C 1
ATOM 704 O O . ALA A 1 92 ? -2.821 8.854 6.121 1.00 98.19 92 ALA A O 1
ATOM 705 N N . LEU A 1 93 ? -2.075 6.738 5.947 1.00 98.62 93 LEU A N 1
ATOM 706 C CA . LEU A 1 93 ? -3.198 6.112 6.633 1.00 98.62 93 LEU A CA 1
ATOM 707 C C . LEU A 1 93 ? -2.713 5.549 7.964 1.00 98.62 93 LEU A C 1
ATOM 709 O O . LEU A 1 93 ? -1.711 4.833 8.020 1.00 98.62 93 LEU A O 1
ATOM 713 N N . ARG A 1 94 ? -3.455 5.857 9.022 1.00 98.19 94 ARG A N 1
ATOM 714 C CA . ARG A 1 94 ? -3.341 5.216 10.326 1.00 98.19 94 ARG A CA 1
ATOM 715 C C . ARG A 1 94 ? -4.490 4.230 10.474 1.00 98.19 94 ARG A C 1
ATOM 717 O O . ARG A 1 94 ? -5.645 4.604 10.279 1.00 98.19 94 ARG A O 1
ATOM 724 N N . VAL A 1 95 ? -4.160 2.994 10.818 1.00 97.81 95 VAL A N 1
ATOM 725 C CA . VAL A 1 95 ? -5.105 1.913 11.089 1.00 97.81 95 VAL A CA 1
ATOM 726 C C . VAL A 1 95 ? -4.954 1.529 12.557 1.00 97.81 95 VAL A C 1
ATOM 728 O O . VAL A 1 95 ? -4.008 0.841 12.941 1.00 97.81 95 VAL A O 1
ATOM 731 N N . ASP A 1 96 ? -5.860 2.021 13.392 1.00 94.88 96 ASP A N 1
ATOM 732 C CA . ASP A 1 96 ? -5.922 1.672 14.806 1.00 94.88 96 ASP A CA 1
ATOM 733 C C . ASP A 1 96 ? -6.648 0.325 14.992 1.00 94.88 96 ASP A C 1
ATOM 735 O O . ASP A 1 96 ? -7.640 0.065 14.299 1.00 94.88 96 ASP A O 1
ATOM 739 N N . PRO A 1 97 ? -6.189 -0.529 15.925 1.00 91.94 97 PRO A N 1
ATOM 740 C CA . PRO A 1 97 ? -6.824 -1.815 16.201 1.00 91.94 97 PRO A CA 1
ATOM 741 C C . PRO A 1 97 ? -8.301 -1.665 16.605 1.00 91.94 97 PRO A C 1
ATOM 743 O O . PRO A 1 97 ? -8.709 -0.606 17.096 1.00 91.94 97 PRO A O 1
ATOM 746 N N . PRO A 1 98 ? -9.115 -2.728 16.460 1.00 89.44 98 PRO A N 1
ATOM 747 C CA . PRO A 1 98 ? -10.494 -2.723 16.930 1.00 89.44 98 PRO A CA 1
ATOM 748 C C . PRO A 1 98 ? -10.619 -2.363 18.415 1.00 89.44 98 PRO A C 1
ATOM 750 O O . PRO A 1 98 ? -9.770 -2.705 19.241 1.00 89.44 98 PRO A O 1
ATOM 753 N N . ALA A 1 99 ? -11.723 -1.708 18.777 1.00 82.38 99 ALA A N 1
ATOM 754 C CA . ALA A 1 99 ? -11.988 -1.339 20.164 1.00 82.38 99 ALA A CA 1
ATOM 755 C C . ALA A 1 99 ? -11.980 -2.571 21.094 1.00 82.38 99 ALA A C 1
ATOM 757 O O . ALA A 1 99 ? -12.620 -3.583 20.810 1.00 82.38 99 ALA A O 1
ATOM 758 N N . GLY A 1 100 ? -11.289 -2.464 22.234 1.00 77.44 100 GLY A N 1
ATOM 759 C CA . GLY A 1 100 ? -11.170 -3.546 23.222 1.00 77.44 100 GLY A CA 1
ATOM 760 C C . GLY A 1 100 ? -10.035 -4.544 22.960 1.00 77.44 100 GLY A C 1
ATOM 761 O O . GLY A 1 100 ? -9.917 -5.531 23.691 1.00 77.44 100 GLY A O 1
ATOM 762 N N . VAL A 1 101 ? -9.205 -4.298 21.942 1.00 78.00 101 VAL A N 1
ATOM 763 C CA . VAL A 1 101 ? -7.923 -4.984 21.745 1.00 78.00 101 VAL A CA 1
ATOM 764 C C . VAL A 1 101 ? -6.831 -4.172 22.442 1.00 78.00 101 VAL A C 1
ATOM 766 O O . VAL A 1 101 ? -6.366 -3.159 21.923 1.00 78.00 101 VAL A O 1
ATOM 769 N N . ASP A 1 102 ? -6.427 -4.615 23.629 1.00 74.62 102 ASP A N 1
ATOM 770 C CA . ASP A 1 102 ? -5.339 -3.987 24.380 1.00 74.62 102 ASP A CA 1
ATOM 771 C C . ASP A 1 102 ? -3.970 -4.479 23.882 1.00 74.62 102 ASP A C 1
ATOM 773 O O . ASP A 1 102 ? -3.815 -5.636 23.498 1.00 74.62 102 ASP A O 1
ATOM 777 N N . GLY A 1 103 ? -2.964 -3.600 23.902 1.00 73.56 103 GLY A N 1
ATOM 778 C CA . GLY A 1 103 ? -1.572 -3.944 23.572 1.00 73.56 103 GLY A CA 1
ATOM 779 C C . GLY A 1 103 ? -1.246 -4.031 22.076 1.00 73.56 103 GLY A C 1
ATOM 780 O O . GLY A 1 103 ? -0.078 -4.154 21.720 1.00 73.56 103 GLY A O 1
ATOM 781 N N . ALA A 1 104 ? -2.243 -3.914 21.200 1.00 83.06 104 ALA A N 1
ATOM 782 C CA . ALA A 1 104 ? -2.042 -3.859 19.759 1.00 83.06 104 ALA A CA 1
ATOM 783 C C . ALA A 1 104 ? -1.510 -2.492 19.303 1.00 83.06 104 ALA A C 1
ATOM 785 O O . ALA A 1 104 ? -2.074 -1.442 19.622 1.00 83.06 104 ALA A O 1
ATOM 786 N N . ALA A 1 105 ? -0.442 -2.505 18.509 1.00 88.38 105 ALA A N 1
ATOM 787 C CA . ALA A 1 105 ? 0.125 -1.294 17.940 1.00 88.38 105 ALA A CA 1
ATOM 788 C C . ALA A 1 105 ? -0.675 -0.836 16.699 1.00 88.38 105 ALA A C 1
ATOM 790 O O . ALA A 1 105 ? -1.018 -1.666 15.856 1.00 88.38 105 ALA A O 1
ATOM 791 N N . PRO A 1 106 ? -0.954 0.472 16.543 1.00 93.69 106 PRO A N 1
ATOM 792 C CA . PRO A 1 106 ? -1.479 1.026 15.298 1.00 93.69 106 PRO A CA 1
ATOM 793 C C . PRO A 1 106 ? -0.582 0.699 14.105 1.00 93.69 106 PRO A C 1
ATOM 795 O O . PRO A 1 106 ? 0.639 0.827 14.190 1.00 93.69 106 PRO A O 1
ATOM 798 N N . LEU A 1 107 ? -1.184 0.341 12.979 1.00 95.88 107 LEU A N 1
ATOM 799 C CA . LEU A 1 107 ? -0.483 0.175 11.715 1.00 95.88 107 LEU A CA 1
ATOM 800 C C . LEU A 1 107 ? -0.466 1.506 10.950 1.00 95.88 107 LEU A C 1
ATOM 802 O O . LEU A 1 107 ? -1.488 2.184 10.845 1.00 95.88 107 LEU A O 1
ATOM 806 N N . TRP A 1 108 ? 0.674 1.858 10.363 1.00 97.44 108 TRP A N 1
ATOM 807 C CA . TRP A 1 108 ? 0.810 3.002 9.466 1.00 97.44 108 TRP A CA 1
ATOM 808 C C . TRP A 1 108 ? 1.147 2.552 8.049 1.00 97.44 108 TRP A C 1
ATOM 810 O O . TRP A 1 108 ? 2.087 1.786 7.839 1.00 97.44 108 TRP A O 1
ATOM 820 N N . LEU A 1 109 ? 0.395 3.078 7.083 1.00 98.19 109 LEU A N 1
ATOM 821 C CA . LEU A 1 109 ? 0.623 2.921 5.650 1.00 98.19 109 LEU A CA 1
ATOM 822 C C . LEU A 1 109 ? 0.963 4.297 5.083 1.00 98.19 109 LEU A C 1
ATOM 824 O O . LEU A 1 109 ? 0.079 5.140 4.907 1.00 98.19 109 LEU A O 1
ATOM 828 N N . VAL A 1 110 ? 2.247 4.549 4.842 1.00 97.38 110 VAL A N 1
ATOM 829 C CA . VAL A 1 110 ? 2.734 5.859 4.400 1.00 97.38 110 VAL A CA 1
ATOM 830 C C . VAL A 1 110 ? 3.237 5.759 2.971 1.00 97.38 110 VAL A C 1
ATOM 832 O O . VAL A 1 110 ? 4.244 5.122 2.679 1.00 97.38 110 VAL A O 1
ATOM 835 N N . GLU A 1 111 ? 2.534 6.411 2.060 1.00 97.56 111 GLU A N 1
ATOM 836 C CA . GLU A 1 111 ? 2.915 6.508 0.661 1.00 97.56 111 GLU A CA 1
ATOM 837 C C . GLU A 1 111 ? 3.839 7.704 0.454 1.00 97.56 111 GLU A C 1
ATOM 839 O O . GLU A 1 111 ? 3.567 8.814 0.919 1.00 97.56 111 GLU A O 1
ATOM 844 N N . SER A 1 112 ? 4.912 7.498 -0.298 1.00 94.44 112 SER A N 1
ATOM 845 C CA . SER A 1 112 ? 5.857 8.549 -0.674 1.00 94.44 112 SER A CA 1
ATOM 846 C C . SER A 1 112 ? 6.286 8.399 -2.128 1.00 94.44 112 SER A C 1
ATOM 848 O O . SER A 1 112 ? 6.091 7.354 -2.752 1.00 94.44 112 SER A O 1
ATOM 850 N N . LEU A 1 113 ? 6.872 9.462 -2.669 1.00 91.81 113 LEU A N 1
ATOM 851 C CA . LEU A 1 113 ? 7.435 9.493 -4.013 1.00 91.81 113 LEU A CA 1
ATOM 852 C C . LEU A 1 113 ? 8.906 9.892 -3.904 1.00 91.81 113 LEU A C 1
ATOM 854 O O . LEU A 1 113 ? 9.216 10.938 -3.334 1.00 91.81 113 LEU A O 1
ATOM 858 N N . THR A 1 114 ? 9.807 9.087 -4.463 1.00 88.50 114 THR A N 1
ATOM 859 C CA . THR A 1 114 ? 11.235 9.428 -4.556 1.00 88.50 114 THR A CA 1
ATOM 860 C C . THR A 1 114 ? 11.631 9.670 -6.012 1.00 88.50 114 THR A C 1
ATOM 862 O O . THR A 1 114 ? 11.087 9.004 -6.891 1.00 88.50 114 THR A O 1
ATOM 865 N N . PRO A 1 115 ? 12.560 10.591 -6.319 1.00 89.62 115 PRO A N 1
ATOM 866 C CA . PRO A 1 115 ? 13.061 10.753 -7.681 1.00 89.62 115 PRO A CA 1
ATOM 867 C C . PRO A 1 115 ? 13.668 9.456 -8.238 1.00 89.62 115 PRO A C 1
ATOM 869 O O . PRO A 1 115 ? 14.421 8.772 -7.544 1.00 89.62 115 PRO A O 1
ATOM 872 N N . ALA A 1 116 ? 13.358 9.148 -9.497 1.00 89.00 116 ALA A N 1
ATOM 873 C CA . ALA A 1 116 ? 13.900 8.034 -10.272 1.00 89.00 116 ALA A CA 1
ATOM 874 C C . ALA A 1 116 ? 14.150 8.513 -11.713 1.00 89.00 116 ALA A C 1
ATOM 876 O O . ALA A 1 116 ? 13.326 8.341 -12.612 1.00 89.00 116 ALA A O 1
ATOM 877 N N . GLY A 1 117 ? 15.275 9.205 -11.917 1.00 87.56 117 GLY A N 1
ATOM 878 C CA . GLY A 1 117 ? 15.563 9.882 -13.183 1.00 87.56 117 GLY A CA 1
ATOM 879 C C . GLY A 1 117 ? 14.530 10.984 -13.482 1.00 87.56 117 GLY A C 1
ATOM 880 O O . GLY A 1 117 ? 14.322 11.845 -12.625 1.00 87.56 117 GLY A O 1
ATOM 881 N N . PRO A 1 118 ? 13.898 11.003 -14.674 1.00 88.44 118 PRO A N 1
ATOM 882 C CA . PRO A 1 118 ? 12.856 11.976 -15.012 1.00 88.44 118 PRO A CA 1
ATOM 883 C C . PRO A 1 118 ? 11.493 11.669 -14.366 1.00 88.44 118 PRO A C 1
ATOM 885 O O . PRO A 1 118 ? 10.580 12.489 -14.453 1.00 88.44 118 PRO A O 1
ATOM 888 N N . GLU A 1 119 ? 11.342 10.498 -13.747 1.00 92.44 119 GLU A N 1
ATOM 889 C CA . GLU A 1 119 ? 10.107 10.034 -13.122 1.00 92.44 119 GLU A CA 1
ATOM 890 C C . GLU A 1 119 ? 10.229 9.967 -11.592 1.00 92.44 119 GLU A C 1
ATOM 892 O O . GLU A 1 119 ? 11.247 10.333 -10.999 1.00 92.44 119 GLU A O 1
ATOM 897 N N . THR A 1 120 ? 9.168 9.503 -10.932 1.00 92.38 120 THR A N 1
ATOM 898 C CA . THR A 1 120 ? 9.166 9.201 -9.499 1.00 92.38 120 THR A CA 1
ATOM 899 C C . THR A 1 120 ? 8.900 7.725 -9.256 1.00 92.38 120 THR A C 1
ATOM 901 O O . THR A 1 120 ? 8.040 7.131 -9.894 1.00 92.38 120 THR A O 1
ATOM 904 N N . LEU A 1 121 ? 9.609 7.135 -8.302 1.00 93.81 121 LEU A N 1
ATOM 905 C CA . LEU A 1 121 ? 9.337 5.803 -7.785 1.00 93.81 121 LEU A CA 1
ATOM 906 C C . LEU A 1 121 ? 8.345 5.914 -6.614 1.00 93.81 121 LEU A C 1
ATOM 908 O O . LEU A 1 121 ? 8.680 6.539 -5.599 1.00 93.81 121 LEU A O 1
ATOM 912 N N . PRO A 1 122 ? 7.138 5.334 -6.732 1.00 95.81 122 PRO A N 1
ATOM 913 C CA . PRO A 1 122 ? 6.219 5.181 -5.616 1.00 95.81 122 PRO A CA 1
ATOM 914 C C . PRO A 1 122 ? 6.785 4.200 -4.596 1.00 95.81 122 PRO A C 1
ATOM 916 O O . PRO A 1 122 ? 7.237 3.114 -4.953 1.00 95.81 122 PRO A O 1
ATOM 919 N N . LEU A 1 123 ? 6.726 4.585 -3.327 1.00 95.06 123 LEU A N 1
ATOM 920 C CA . LEU A 1 123 ? 7.134 3.760 -2.201 1.00 95.06 123 LEU A CA 1
ATOM 921 C C . LEU A 1 123 ? 6.011 3.710 -1.168 1.00 95.06 123 LEU A C 1
ATOM 923 O O . LEU A 1 123 ? 5.350 4.720 -0.916 1.00 95.06 123 LEU A O 1
ATOM 927 N N . LEU A 1 124 ? 5.862 2.562 -0.520 1.00 97.00 124 LEU A N 1
ATOM 928 C CA . LEU A 1 124 ? 5.073 2.398 0.692 1.00 97.00 124 LEU A CA 1
ATOM 929 C C . LEU A 1 124 ? 6.008 2.113 1.865 1.00 97.00 124 LEU A C 1
ATOM 931 O O . LEU A 1 124 ? 6.834 1.205 1.796 1.00 97.00 124 LEU A O 1
ATOM 935 N N . HIS A 1 125 ? 5.838 2.859 2.947 1.00 94.88 125 HIS A N 1
ATOM 936 C CA . HIS A 1 125 ? 6.462 2.612 4.239 1.00 94.88 125 HIS A CA 1
ATOM 937 C C . HIS A 1 125 ? 5.415 2.031 5.184 1.00 94.88 125 HIS A C 1
ATOM 939 O O . HIS A 1 125 ? 4.300 2.550 5.285 1.00 94.88 125 HIS A O 1
ATOM 945 N N . LEU A 1 126 ? 5.786 0.945 5.852 1.00 95.00 126 LEU A N 1
ATOM 946 C CA . LEU A 1 126 ? 4.971 0.229 6.819 1.00 95.00 126 LEU A CA 1
ATOM 947 C C . LEU A 1 126 ? 5.564 0.449 8.210 1.00 95.00 126 LEU A C 1
ATOM 949 O O . LEU A 1 126 ? 6.679 -0.010 8.454 1.00 95.00 126 LEU A O 1
ATOM 953 N N . SER A 1 127 ? 4.832 1.093 9.116 1.00 93.50 127 SER A N 1
ATOM 954 C CA . SER A 1 127 ? 5.294 1.325 10.497 1.00 93.50 127 SER A CA 1
ATOM 955 C C . SER A 1 127 ? 4.308 0.766 11.520 1.00 93.50 127 SER A C 1
ATOM 957 O O . SER A 1 127 ? 3.117 0.629 11.230 1.00 93.50 127 SER A O 1
ATOM 959 N N . ALA A 1 128 ? 4.794 0.456 12.723 1.00 91.69 128 ALA A N 1
ATOM 960 C CA . ALA A 1 128 ? 3.982 -0.073 13.819 1.00 91.69 128 ALA A CA 1
ATOM 961 C C . ALA A 1 128 ? 4.071 0.835 15.053 1.00 91.69 128 ALA A C 1
ATOM 963 O O . ALA A 1 128 ? 5.142 1.257 15.470 1.00 91.69 128 ALA A O 1
ATOM 964 N N . GLY A 1 129 ? 2.936 1.152 15.667 1.00 92.31 129 GLY A N 1
ATOM 965 C CA . GLY A 1 129 ? 2.871 2.036 16.825 1.00 92.31 129 GLY A CA 1
ATOM 966 C C . GLY A 1 129 ? 3.070 3.495 16.432 1.00 92.31 129 GLY A C 1
ATOM 967 O O . GLY A 1 12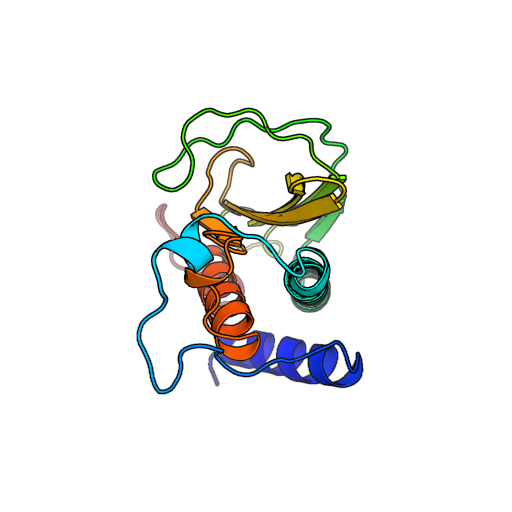9 ? 2.105 4.231 16.197 1.00 92.31 129 GLY A O 1
ATOM 968 N N . ARG A 1 130 ? 4.333 3.920 16.374 1.00 92.19 130 ARG A N 1
ATOM 969 C CA . ARG A 1 130 ? 4.711 5.265 15.926 1.00 92.19 130 ARG A CA 1
ATOM 970 C C . ARG A 1 130 ? 4.927 5.264 14.416 1.00 92.19 130 ARG A C 1
ATOM 972 O O . ARG A 1 130 ? 5.363 4.265 13.856 1.00 92.19 130 ARG A O 1
ATOM 979 N N . VAL A 1 131 ? 4.660 6.391 13.762 1.00 93.62 131 VAL A N 1
ATOM 980 C CA . VAL A 1 131 ? 4.848 6.497 12.306 1.00 93.62 131 VAL A CA 1
ATOM 981 C C . VAL A 1 131 ? 6.325 6.392 11.916 1.00 93.62 131 VAL A C 1
ATOM 983 O O . VAL A 1 131 ? 6.647 5.894 10.841 1.00 93.62 131 VAL A O 1
ATOM 986 N N . GLU A 1 132 ? 7.223 6.791 12.814 1.00 91.31 132 GLU A N 1
ATOM 987 C CA . GLU A 1 132 ? 8.666 6.695 12.628 1.00 91.31 132 GLU A CA 1
ATOM 988 C C . GLU A 1 132 ? 9.181 5.257 12.763 1.00 91.31 132 GLU A C 1
ATOM 990 O O . GLU A 1 132 ? 10.220 4.966 12.199 1.00 91.31 132 GLU A O 1
ATOM 995 N N . ASP A 1 133 ? 8.488 4.354 13.468 1.00 90.88 133 ASP A N 1
ATOM 996 C CA . ASP A 1 133 ? 8.965 2.987 13.744 1.00 90.88 133 ASP A CA 1
ATOM 997 C C . ASP A 1 133 ? 8.761 2.050 12.537 1.00 90.88 133 ASP A C 1
ATOM 999 O O . ASP A 1 133 ? 7.822 1.245 12.483 1.00 90.88 133 ASP A O 1
ATOM 1003 N N . LEU A 1 134 ? 9.625 2.219 11.533 1.00 89.38 134 LEU A N 1
ATOM 1004 C CA . LEU A 1 134 ? 9.548 1.559 10.235 1.00 89.38 134 LEU A CA 1
ATOM 1005 C C . LEU A 1 134 ? 9.849 0.066 10.356 1.00 89.38 134 LEU A C 1
ATOM 1007 O O . LEU A 1 134 ? 10.923 -0.347 10.790 1.00 89.38 134 LEU A O 1
ATOM 1011 N N . ARG A 1 135 ? 8.912 -0.748 9.878 1.00 90.12 135 ARG A N 1
ATOM 1012 C CA . ARG A 1 135 ? 9.008 -2.211 9.857 1.00 90.12 135 ARG A CA 1
ATOM 1013 C C . ARG A 1 135 ? 9.334 -2.763 8.478 1.00 90.12 135 ARG A C 1
ATOM 1015 O O . ARG A 1 135 ? 10.024 -3.773 8.384 1.00 90.12 135 ARG A O 1
ATOM 1022 N N . ALA A 1 136 ? 8.844 -2.124 7.418 1.00 92.00 136 ALA A N 1
ATOM 1023 C CA . ALA A 1 136 ? 9.139 -2.527 6.048 1.00 92.00 136 ALA A CA 1
ATOM 1024 C C . ALA A 1 136 ? 8.948 -1.374 5.057 1.00 92.00 136 ALA A C 1
ATOM 1026 O O . ALA A 1 136 ? 8.224 -0.413 5.320 1.00 92.00 136 ALA A O 1
ATOM 1027 N N . ARG A 1 137 ? 9.575 -1.500 3.886 1.00 92.31 137 ARG A N 1
ATOM 1028 C CA . ARG A 1 137 ? 9.442 -0.573 2.761 1.00 92.31 137 ARG A CA 1
ATOM 1029 C C . ARG A 1 137 ? 9.251 -1.359 1.469 1.00 92.31 137 ARG A C 1
ATOM 1031 O O . ARG A 1 137 ? 9.962 -2.333 1.244 1.00 92.31 137 ARG A O 1
ATOM 1038 N N . PHE A 1 138 ? 8.353 -0.884 0.610 1.00 95.38 138 PHE A N 1
ATOM 1039 C CA . PHE A 1 138 ? 7.987 -1.548 -0.639 1.00 95.38 138 PHE A CA 1
ATOM 1040 C C . PHE A 1 138 ? 7.983 -0.586 -1.841 1.00 95.38 138 PHE A C 1
ATOM 1042 O O . PHE A 1 138 ? 7.352 0.469 -1.757 1.00 95.38 138 PHE A O 1
ATOM 1049 N N . PRO A 1 139 ? 8.628 -0.953 -2.963 1.00 94.31 139 PRO A N 1
ATOM 1050 C CA . PRO A 1 139 ? 9.653 -1.995 -3.026 1.00 94.31 139 PRO A CA 1
ATOM 1051 C C . PRO A 1 139 ? 10.817 -1.678 -2.071 1.00 94.31 139 PRO A C 1
ATOM 1053 O O . PRO A 1 139 ? 11.099 -0.506 -1.785 1.00 94.31 139 PRO A O 1
ATOM 1056 N N . PHE A 1 140 ? 11.493 -2.720 -1.580 1.00 87.38 140 PHE A N 1
ATOM 1057 C CA . PHE A 1 140 ? 12.671 -2.559 -0.720 1.00 87.38 140 PHE A CA 1
ATOM 1058 C C . PHE A 1 140 ? 13.777 -1.799 -1.466 1.00 87.38 140 PHE A C 1
ATOM 1060 O O . PHE A 1 140 ? 14.293 -0.786 -0.987 1.00 87.38 140 PHE A O 1
ATOM 1067 N N . CYS A 1 141 ? 14.051 -2.239 -2.695 1.00 87.31 141 CYS A N 1
ATOM 1068 C CA . CYS A 1 141 ? 14.909 -1.577 -3.665 1.00 87.31 141 CYS A CA 1
ATOM 1069 C C . CYS A 1 141 ? 14.143 -1.435 -4.985 1.00 87.31 141 CYS A C 1
ATOM 1071 O O . CYS A 1 141 ? 13.472 -2.365 -5.412 1.00 87.31 141 CYS A O 1
ATOM 1073 N N . GLY A 1 142 ? 14.207 -0.264 -5.618 1.00 87.88 142 GLY A N 1
ATOM 1074 C CA . GLY A 1 142 ? 13.461 0.013 -6.850 1.00 87.88 142 GLY A CA 1
ATOM 1075 C C . GLY A 1 142 ? 14.225 -0.252 -8.144 1.00 87.88 142 GLY A C 1
ATOM 1076 O O . GLY A 1 142 ? 13.700 0.093 -9.199 1.00 87.88 142 GLY A O 1
ATOM 1077 N N . CYS A 1 143 ? 15.462 -0.760 -8.080 1.00 94.69 143 CYS A N 1
ATOM 1078 C CA . CYS A 1 143 ? 16.237 -1.049 -9.285 1.00 94.69 143 CYS A CA 1
ATOM 1079 C C . CYS A 1 143 ? 15.731 -2.305 -9.996 1.00 94.69 143 CYS A C 1
ATOM 1081 O O . CYS A 1 143 ? 15.140 -3.187 -9.373 1.00 94.69 143 CYS A O 1
ATOM 1083 N N . ASP A 1 144 ? 16.009 -2.394 -11.296 1.00 96.06 144 ASP A N 1
ATOM 1084 C CA . ASP A 1 144 ? 15.586 -3.519 -12.128 1.00 96.06 144 ASP A CA 1
ATOM 1085 C C . ASP A 1 144 ? 16.141 -4.851 -11.601 1.00 96.06 144 ASP A C 1
ATOM 1087 O O . ASP A 1 144 ? 15.436 -5.846 -11.640 1.00 96.06 144 ASP A O 1
ATOM 1091 N N . ALA A 1 145 ? 17.367 -4.867 -11.063 1.00 96.88 145 ALA A N 1
ATOM 1092 C CA . ALA A 1 145 ? 18.002 -6.082 -10.540 1.00 96.88 145 ALA A CA 1
ATOM 1093 C C . ALA A 1 145 ? 17.335 -6.664 -9.283 1.00 96.88 145 ALA A C 1
ATOM 1095 O O . ALA A 1 145 ? 17.521 -7.842 -8.980 1.00 96.88 145 ALA A O 1
ATOM 1096 N N . CYS A 1 146 ? 16.630 -5.835 -8.512 1.00 95.00 146 CYS A N 1
ATOM 1097 C CA . CYS A 1 146 ? 15.931 -6.258 -7.298 1.00 95.00 146 CYS A CA 1
ATOM 1098 C C . CYS A 1 146 ? 14.456 -6.578 -7.549 1.00 95.00 146 CYS A C 1
ATOM 1100 O O . CYS A 1 146 ? 13.726 -6.830 -6.595 1.00 95.00 146 CYS A O 1
ATOM 1102 N N . ASP A 1 147 ? 14.010 -6.525 -8.800 1.00 95.69 147 ASP A N 1
ATOM 1103 C CA . ASP A 1 147 ? 12.658 -6.903 -9.162 1.00 95.69 147 ASP A CA 1
ATOM 1104 C C . ASP A 1 147 ? 12.529 -8.419 -9.261 1.00 95.69 147 ASP A C 1
ATOM 1106 O O . ASP A 1 147 ? 13.146 -9.044 -10.114 1.00 95.69 147 ASP A O 1
ATOM 1110 N N . ASP A 1 148 ? 11.690 -8.992 -8.414 1.00 94.56 148 ASP A N 1
ATOM 1111 C CA . ASP A 1 148 ? 11.397 -10.420 -8.351 1.00 94.56 148 ASP A CA 1
ATOM 1112 C C . ASP A 1 148 ? 9.942 -10.733 -8.751 1.00 94.56 148 ASP A C 1
ATOM 1114 O O . ASP A 1 148 ? 9.417 -11.817 -8.481 1.00 94.56 148 ASP A O 1
ATOM 1118 N N . GLY A 1 149 ? 9.295 -9.791 -9.448 1.00 97.06 149 GLY A N 1
ATOM 1119 C CA . GLY A 1 149 ? 7.939 -9.939 -9.963 1.00 97.06 149 GLY A CA 1
ATOM 1120 C C . GLY A 1 149 ? 6.863 -9.350 -9.050 1.00 97.06 149 GLY A C 1
ATOM 1121 O O . GLY A 1 149 ? 7.040 -9.159 -7.846 1.00 97.06 149 GLY A O 1
ATOM 1122 N N . SER A 1 150 ? 5.688 -9.079 -9.624 1.00 97.81 150 SER A N 1
ATOM 1123 C CA . SER A 1 150 ? 4.579 -8.479 -8.871 1.00 97.81 150 SER A CA 1
ATOM 1124 C C . SER A 1 150 ? 4.045 -9.387 -7.770 1.00 97.81 150 SER A C 1
ATOM 1126 O O . SER A 1 150 ? 3.633 -8.898 -6.723 1.00 97.81 150 SER A O 1
ATOM 1128 N N . ASP A 1 151 ? 4.019 -10.698 -8.005 1.00 97.50 151 ASP A N 1
ATOM 1129 C CA . ASP A 1 151 ? 3.369 -11.641 -7.094 1.00 97.50 151 ASP A CA 1
ATOM 1130 C C . ASP A 1 151 ? 4.157 -11.751 -5.790 1.00 97.50 151 ASP A C 1
ATOM 1132 O O . ASP A 1 151 ? 3.591 -11.592 -4.709 1.00 97.50 151 ASP A O 1
ATOM 1136 N N . ARG A 1 152 ? 5.483 -11.900 -5.893 1.00 96.94 152 ARG A N 1
ATOM 1137 C CA . ARG A 1 152 ? 6.373 -11.934 -4.734 1.00 96.94 152 ARG A CA 1
ATOM 1138 C C . ARG A 1 152 ? 6.352 -10.613 -3.967 1.00 96.94 152 ARG A C 1
ATOM 1140 O O . ARG A 1 152 ? 6.195 -10.629 -2.749 1.00 96.94 152 ARG A O 1
ATOM 1147 N N . LEU A 1 153 ? 6.405 -9.483 -4.669 1.00 97.88 153 LEU A N 1
ATOM 1148 C CA . LEU A 1 153 ? 6.287 -8.156 -4.065 1.00 97.88 153 LEU A CA 1
ATOM 1149 C C . LEU A 1 153 ? 4.996 -7.987 -3.241 1.00 97.88 153 LEU A C 1
ATOM 1151 O O . LEU A 1 153 ? 5.025 -7.441 -2.136 1.00 97.88 153 LEU A O 1
ATOM 1155 N N . LEU A 1 154 ? 3.852 -8.423 -3.776 1.00 98.50 154 LEU A N 1
ATOM 1156 C CA . LEU A 1 154 ? 2.567 -8.322 -3.081 1.00 98.50 154 LEU A CA 1
ATOM 1157 C C . LEU A 1 154 ? 2.453 -9.330 -1.932 1.00 98.50 154 LEU A C 1
ATOM 1159 O O . LEU A 1 154 ? 1.885 -8.996 -0.891 1.00 98.50 154 LEU A O 1
ATOM 1163 N N . ASP A 1 155 ? 3.025 -10.523 -2.082 1.00 97.75 155 ASP A N 1
ATOM 1164 C CA . ASP A 1 155 ? 3.067 -11.520 -1.015 1.00 97.75 155 ASP A CA 1
ATOM 1165 C C . ASP A 1 155 ? 3.916 -11.062 0.174 1.00 97.75 155 ASP A C 1
ATOM 1167 O O . ASP A 1 155 ? 3.512 -11.253 1.323 1.00 97.75 155 ASP A O 1
ATOM 1171 N N . GLU A 1 156 ? 5.059 -10.421 -0.080 1.00 97.12 156 GLU A N 1
ATOM 1172 C CA . GLU A 1 156 ? 5.907 -9.842 0.965 1.00 97.12 156 GLU A CA 1
ATOM 1173 C C . GLU A 1 156 ? 5.220 -8.673 1.683 1.00 97.12 156 GLU A C 1
ATOM 1175 O O . GLU A 1 156 ? 5.343 -8.535 2.905 1.00 97.12 156 GLU A O 1
ATOM 1180 N N . LEU A 1 157 ? 4.459 -7.852 0.950 1.00 97.94 157 LEU A N 1
ATOM 1181 C CA . LEU A 1 157 ? 3.625 -6.802 1.535 1.00 97.94 157 LEU A CA 1
ATOM 1182 C C . LEU A 1 157 ? 2.557 -7.391 2.465 1.00 97.94 157 LEU A C 1
ATOM 1184 O O . LEU A 1 157 ? 2.420 -6.948 3.609 1.00 97.94 157 LEU A O 1
AT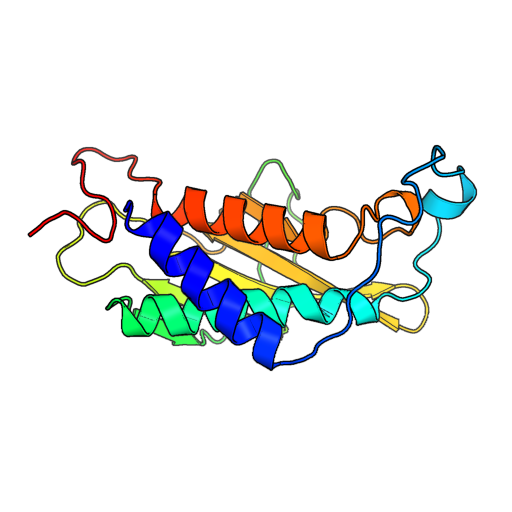OM 1188 N N . ASP A 1 158 ? 1.813 -8.388 1.987 1.00 98.00 158 ASP A N 1
ATOM 1189 C CA . ASP A 1 158 ? 0.767 -9.057 2.761 1.00 98.00 158 ASP A CA 1
ATOM 1190 C C . ASP A 1 158 ? 1.347 -9.726 4.023 1.00 98.00 158 ASP A C 1
ATOM 1192 O O . ASP A 1 158 ? 0.754 -9.644 5.105 1.00 98.00 158 ASP A O 1
ATOM 1196 N N . ASP A 1 159 ? 2.522 -10.352 3.910 1.00 96.06 159 ASP A N 1
ATOM 1197 C CA . ASP A 1 159 ? 3.270 -10.923 5.032 1.00 96.06 159 ASP A CA 1
ATOM 1198 C C . ASP A 1 159 ? 3.654 -9.858 6.061 1.00 96.06 159 ASP A C 1
ATOM 1200 O O . ASP A 1 159 ? 3.468 -10.058 7.264 1.00 96.06 159 ASP A O 1
ATOM 1204 N N . ALA A 1 160 ? 4.191 -8.723 5.611 1.00 94.88 160 ALA A N 1
ATOM 1205 C CA . ALA A 1 160 ? 4.627 -7.654 6.500 1.00 94.88 160 ALA A CA 1
ATOM 1206 C C . ALA A 1 160 ? 3.448 -7.022 7.253 1.00 94.88 160 ALA A C 1
ATOM 1208 O O . ALA A 1 160 ? 3.530 -6.848 8.471 1.00 94.88 160 ALA A O 1
ATOM 1209 N N . ILE A 1 161 ? 2.330 -6.754 6.569 1.00 95.88 161 ILE A N 1
ATOM 1210 C CA . ILE A 1 161 ? 1.102 -6.257 7.210 1.00 95.88 161 ILE A CA 1
ATOM 1211 C C . ILE A 1 161 ? 0.583 -7.279 8.224 1.00 95.88 161 ILE A C 1
ATOM 1213 O O . ILE A 1 161 ? 0.285 -6.913 9.360 1.00 95.88 161 ILE A O 1
ATOM 1217 N N . THR A 1 162 ? 0.536 -8.561 7.845 1.00 93.69 162 THR A N 1
ATOM 1218 C CA . THR A 1 162 ? 0.082 -9.647 8.727 1.00 93.69 162 THR A CA 1
ATOM 1219 C C . THR A 1 162 ? 0.925 -9.734 9.996 1.00 93.69 162 THR A C 1
ATOM 1221 O O . THR A 1 162 ? 0.371 -9.882 11.083 1.00 93.69 162 THR A O 1
ATOM 1224 N N . ARG A 1 163 ? 2.254 -9.601 9.883 1.00 89.50 163 ARG A N 1
ATOM 1225 C CA . ARG A 1 163 ? 3.153 -9.580 11.045 1.00 89.50 163 ARG A CA 1
ATOM 1226 C C . ARG A 1 163 ? 2.843 -8.407 11.967 1.00 89.50 163 ARG A C 1
ATOM 1228 O O . ARG A 1 163 ? 2.709 -8.635 13.158 1.00 89.50 163 ARG A O 1
ATOM 1235 N N . VAL A 1 164 ? 2.663 -7.194 11.439 1.00 88.38 164 VAL A N 1
ATOM 1236 C CA . VAL A 1 164 ? 2.366 -6.005 12.262 1.00 88.38 164 VAL A CA 1
ATOM 1237 C C . VAL A 1 164 ? 1.043 -6.143 13.017 1.00 88.38 164 VAL A C 1
ATOM 1239 O O . VAL A 1 164 ? 0.992 -5.851 14.206 1.00 88.38 164 VAL A O 1
ATOM 1242 N N . ILE A 1 165 ? -0.023 -6.613 12.363 1.00 87.31 165 ILE A N 1
ATOM 1243 C CA . ILE A 1 165 ? -1.338 -6.749 13.022 1.00 87.31 165 ILE A CA 1
ATOM 1244 C C . ILE A 1 165 ? -1.426 -7.976 13.947 1.00 87.31 165 ILE A C 1
ATOM 1246 O O . ILE A 1 165 ? -2.341 -8.067 14.767 1.00 87.31 165 ILE A O 1
ATOM 1250 N N . ALA A 1 166 ? -0.503 -8.932 13.804 1.00 80.88 166 ALA A N 1
ATOM 1251 C CA . ALA A 1 166 ? -0.366 -10.083 14.693 1.00 80.88 166 ALA A CA 1
ATOM 1252 C C . ALA A 1 166 ? 0.612 -9.836 15.855 1.00 80.88 166 ALA A C 1
ATOM 1254 O O . ALA A 1 166 ? 0.567 -10.586 16.829 1.00 80.88 166 ALA A O 1
ATOM 1255 N N . ASP A 1 167 ? 1.483 -8.826 15.763 1.00 68.94 167 ASP A N 1
ATOM 1256 C CA . ASP A 1 167 ? 2.467 -8.491 16.793 1.00 68.94 167 ASP A CA 1
ATOM 1257 C C . ASP A 1 167 ? 1.773 -7.853 18.012 1.00 68.94 167 ASP A C 1
ATOM 1259 O O . ASP A 1 167 ? 1.097 -6.825 17.916 1.00 68.94 167 ASP A O 1
ATOM 1263 N N . THR A 1 168 ? 1.900 -8.512 19.167 1.00 54.03 168 THR A N 1
ATOM 1264 C CA . THR A 1 168 ? 1.198 -8.199 20.428 1.00 54.03 168 THR A CA 1
ATOM 1265 C C . THR A 1 168 ? 2.155 -7.883 21.582 1.00 54.03 168 THR A C 1
ATOM 1267 O O . THR A 1 168 ? 1.790 -8.032 22.751 1.00 54.03 168 THR A O 1
ATOM 1270 N N . GLU A 1 169 ? 3.403 -7.506 21.306 1.00 44.31 169 GLU A N 1
ATOM 1271 C CA . GLU A 1 169 ? 4.426 -7.307 22.342 1.00 44.31 169 GLU A CA 1
ATOM 1272 C C . GLU A 1 169 ? 4.216 -6.013 23.165 1.00 44.31 169 GLU A C 1
ATOM 1274 O O . GLU A 1 169 ? 4.882 -4.998 22.977 1.00 44.31 169 GLU A O 1
ATOM 1279 N N . SER A 1 170 ? 3.288 -6.075 24.132 1.00 38.59 170 SER A N 1
ATOM 1280 C CA . SER A 1 170 ? 3.576 -5.827 25.556 1.00 38.59 170 SER A CA 1
ATOM 1281 C C . SER A 1 170 ? 2.420 -6.312 26.458 1.00 38.59 170 SER A C 1
ATOM 1283 O O . SER A 1 170 ? 1.465 -5.598 26.758 1.00 38.59 170 SER A O 1
ATOM 1285 N N . THR A 1 171 ? 2.541 -7.550 26.954 1.00 31.56 171 THR A N 1
ATOM 1286 C CA . THR A 1 171 ? 1.870 -8.107 28.157 1.00 31.56 171 THR A CA 1
ATOM 1287 C C . THR A 1 171 ? 0.334 -8.212 28.211 1.00 31.56 171 THR A C 1
ATOM 1289 O O . THR A 1 171 ? -0.244 -8.051 29.277 1.00 31.56 171 THR A O 1
ATOM 1292 N N . ALA A 1 172 ? -0.350 -8.600 27.137 1.00 36.00 172 ALA A N 1
ATOM 1293 C CA . ALA A 1 172 ? -1.562 -9.432 27.239 1.00 36.00 172 ALA A CA 1
ATOM 1294 C C . ALA A 1 172 ? -1.949 -9.938 25.848 1.00 36.00 172 ALA A C 1
ATOM 1296 O O . ALA A 1 172 ? -2.388 -9.175 24.999 1.00 36.00 172 ALA A O 1
ATOM 1297 N N . HIS A 1 173 ? -1.788 -11.240 25.620 1.00 38.94 173 HIS A N 1
ATOM 1298 C CA . HIS A 1 173 ? -2.155 -11.901 24.372 1.00 38.94 173 HIS A CA 1
ATOM 1299 C C . HIS A 1 173 ? -3.623 -11.653 23.991 1.00 38.94 173 HIS A C 1
ATOM 1301 O O . HIS A 1 173 ? -4.516 -12.287 24.557 1.00 38.94 173 HIS A O 1
ATOM 1307 N N . ARG A 1 174 ? -3.854 -10.826 22.965 1.00 42.41 174 ARG A N 1
ATOM 1308 C CA . ARG A 1 174 ? -4.966 -10.964 22.016 1.00 42.41 174 ARG A CA 1
ATOM 1309 C C . ARG A 1 174 ? -4.520 -10.484 20.639 1.00 42.41 174 ARG A C 1
ATOM 1311 O O . ARG A 1 174 ? -4.107 -9.343 20.486 1.00 42.41 174 ARG A O 1
ATOM 1318 N N . LEU A 1 175 ? -4.660 -11.351 19.636 1.00 48.56 175 LEU A N 1
ATOM 1319 C CA . LEU A 1 175 ? -4.728 -10.920 18.238 1.00 48.56 175 LEU A CA 1
ATOM 1320 C C . LEU A 1 175 ? -5.809 -9.830 18.121 1.00 48.56 175 LEU A C 1
ATOM 1322 O O . LEU A 1 175 ? -6.789 -9.879 18.873 1.00 48.56 175 LEU A O 1
ATOM 1326 N N . TRP A 1 176 ? -5.697 -8.912 17.150 1.00 48.66 176 TRP A N 1
ATOM 1327 C CA . TRP A 1 176 ? -6.765 -7.935 16.837 1.00 48.66 176 TRP A CA 1
ATOM 1328 C C . TRP A 1 176 ? -8.151 -8.582 16.755 1.00 48.66 176 TRP A C 1
ATOM 1330 O O . TRP A 1 176 ? -9.174 -7.963 17.034 1.00 48.66 176 TRP A O 1
ATOM 1340 N N . PHE A 1 177 ? -8.172 -9.863 16.406 1.00 55.03 177 PHE A N 1
ATOM 1341 C CA . PHE A 1 177 ? -9.363 -10.673 16.303 1.00 55.03 177 PHE A CA 1
ATOM 1342 C C . PHE A 1 177 ? -9.205 -11.926 17.163 1.00 55.03 177 PHE A C 1
ATOM 1344 O O . PHE A 1 177 ? -8.928 -13.015 16.663 1.00 55.03 177 PHE A O 1
ATOM 1351 N N . GLY A 1 178 ? -9.343 -11.757 18.479 1.00 38.88 178 GLY A N 1
ATOM 1352 C CA . GLY A 1 178 ? -9.523 -12.873 19.404 1.00 38.88 178 GLY A CA 1
ATOM 1353 C C . GLY A 1 178 ? -10.866 -13.569 19.166 1.00 38.88 178 GLY A C 1
ATOM 1354 O O . GLY A 1 178 ? -11.881 -12.906 18.947 1.00 38.88 178 GLY A O 1
ATOM 1355 N N . GLU A 1 179 ? -10.858 -14.903 19.192 1.00 44.22 179 GLU A N 1
ATOM 1356 C CA . GLU A 1 179 ? -12.051 -15.751 19.099 1.00 44.22 179 GLU A CA 1
ATOM 1357 C C . GLU A 1 179 ? -13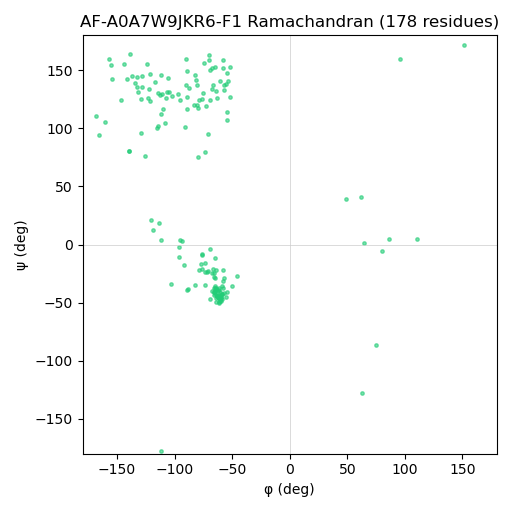.098 -15.309 20.138 1.00 44.22 179 GLU A C 1
ATOM 1359 O O . GLU A 1 179 ? -12.788 -15.169 21.324 1.00 44.22 179 GLU A O 1
ATOM 1364 N N . ARG A 1 180 ? -14.328 -15.049 19.678 1.00 38.91 180 ARG A N 1
ATOM 1365 C CA . ARG A 1 180 ? -15.492 -14.930 20.566 1.00 38.91 180 ARG A CA 1
ATOM 1366 C C . ARG A 1 180 ? -15.971 -16.307 20.986 1.00 38.91 180 ARG A C 1
ATOM 1368 O O . ARG A 1 180 ? -16.050 -17.172 20.086 1.00 38.91 180 ARG A O 1
#

Organism: NCBI:txid455343

Solvent-accessible surface area (backbone atoms only — not comparable to full-atom values): 10122 Å² total; per-residue (Å²): 131,59,66,67,62,52,53,53,50,54,39,49,57,55,50,61,72,65,69,65,94,76,51,73,41,87,38,78,92,45,82,67,52,76,74,30,61,80,34,59,89,65,40,65,70,46,49,56,56,57,55,53,52,49,42,46,50,53,56,40,35,76,74,47,26,49,70,42,80,47,98,49,65,62,49,50,33,43,46,95,90,50,76,70,58,72,42,55,38,76,44,31,37,41,37,36,58,25,88,91,47,58,52,52,46,28,39,28,47,34,32,29,63,43,85,47,85,100,48,51,30,44,34,35,38,34,15,48,58,46,78,34,40,40,74,48,51,40,64,80,54,73,28,52,45,65,45,63,23,46,65,55,56,51,50,52,49,53,51,52,52,50,48,51,60,57,45,35,91,60,92,48,94,45,47,66,72,59,88,128

Radius of gyration: 16.77 Å; Cα contacts (8 Å, |Δi|>4): 323; chains: 1; bounding box: 41×37×44 Å